Protein AF-A0A9P9E7A2-F1 (afdb_monomer)

Structure (mmCIF, N/CA/C/O backbone):
data_AF-A0A9P9E7A2-F1
#
_entry.id   AF-A0A9P9E7A2-F1
#
loop_
_atom_site.group_PDB
_atom_site.id
_atom_site.type_symbol
_atom_site.label_atom_id
_atom_site.label_alt_id
_atom_site.label_comp_id
_atom_site.label_asym_id
_atom_site.label_entity_id
_atom_site.label_seq_id
_atom_site.pdbx_PDB_ins_code
_atom_site.Cartn_x
_atom_site.Cartn_y
_atom_site.Cartn_z
_atom_site.occupancy
_atom_site.B_iso_or_equiv
_atom_site.auth_seq_id
_atom_site.auth_comp_id
_atom_site.auth_asym_id
_atom_site.auth_atom_id
_atom_site.pdbx_PDB_model_num
ATOM 1 N N . MET A 1 1 ? 43.265 2.121 -55.254 1.00 40.12 1 MET A N 1
ATOM 2 C CA . MET A 1 1 ? 44.593 2.229 -54.615 1.00 40.12 1 MET A CA 1
ATOM 3 C C . MET A 1 1 ? 45.022 3.681 -54.677 1.00 40.12 1 MET A C 1
ATOM 5 O O . MET A 1 1 ? 44.751 4.285 -55.714 1.00 40.12 1 MET A O 1
ATOM 9 N N . PRO A 1 2 ? 45.620 4.244 -53.615 1.00 52.59 2 PRO A N 1
ATOM 10 C CA . PRO A 1 2 ? 46.177 3.583 -52.416 1.00 52.59 2 PRO A CA 1
ATOM 11 C C . PRO A 1 2 ? 45.128 3.470 -51.278 1.00 52.59 2 PRO A C 1
ATOM 13 O O . PRO A 1 2 ? 44.139 4.195 -51.316 1.00 52.59 2 PRO A O 1
ATOM 16 N N . GLU A 1 3 ? 45.083 2.425 -50.433 1.00 36.88 3 GLU A N 1
ATOM 17 C CA . GLU A 1 3 ? 46.043 1.999 -49.372 1.00 36.88 3 GLU A CA 1
ATOM 18 C C . GLU A 1 3 ? 46.227 3.098 -48.301 1.00 36.88 3 GLU A C 1
ATOM 20 O O . GLU A 1 3 ? 46.378 4.258 -48.650 1.00 36.88 3 GLU A O 1
ATOM 25 N N . GLU A 1 4 ? 46.188 2.874 -46.985 1.00 36.91 4 GLU A N 1
ATOM 26 C CA . GLU A 1 4 ? 46.329 1.658 -46.187 1.00 36.91 4 GLU A CA 1
ATOM 27 C C . GLU A 1 4 ? 45.843 1.907 -44.737 1.00 36.91 4 GLU A C 1
ATOM 29 O O . GLU A 1 4 ? 45.573 3.026 -44.305 1.00 36.91 4 GLU A O 1
ATOM 34 N N . THR A 1 5 ? 45.746 0.801 -44.014 1.00 41.38 5 THR A N 1
ATOM 35 C CA . THR A 1 5 ? 45.340 0.507 -42.632 1.00 41.38 5 THR A CA 1
ATOM 36 C C . THR A 1 5 ? 46.157 1.118 -41.481 1.00 41.38 5 THR A C 1
ATOM 38 O O . THR A 1 5 ? 47.338 1.394 -41.636 1.00 41.38 5 THR A O 1
ATOM 41 N N . THR A 1 6 ? 45.565 1.163 -40.271 1.00 42.25 6 THR A N 1
ATOM 42 C CA . THR A 1 6 ? 46.102 0.635 -38.974 1.00 42.25 6 THR A CA 1
ATOM 43 C C . THR A 1 6 ? 45.102 0.964 -37.846 1.00 42.25 6 THR A C 1
ATOM 45 O O . THR A 1 6 ? 44.770 2.116 -37.610 1.00 42.25 6 THR A O 1
ATOM 48 N N . SER A 1 7 ? 44.361 0.011 -37.267 1.00 35.09 7 SER A N 1
ATOM 49 C CA . SER A 1 7 ? 44.746 -0.971 -36.233 1.00 35.09 7 SER A CA 1
ATOM 50 C C . SER A 1 7 ? 45.523 -0.372 -35.057 1.00 35.09 7 SER A C 1
ATOM 52 O O . SER A 1 7 ? 46.682 0.003 -35.192 1.00 35.09 7 SER A O 1
ATOM 54 N N . GLY A 1 8 ? 44.884 -0.338 -33.885 1.00 32.75 8 GLY A N 1
ATOM 55 C CA . GLY A 1 8 ? 45.474 0.134 -32.635 1.00 32.75 8 GLY A CA 1
ATOM 56 C C . GLY A 1 8 ? 44.632 -0.267 -31.428 1.00 32.75 8 GLY A C 1
ATOM 57 O O . GLY A 1 8 ? 44.083 0.578 -30.730 1.00 32.75 8 GLY A O 1
ATOM 58 N N . GLY A 1 9 ? 44.486 -1.573 -31.202 1.00 34.72 9 GLY A N 1
ATOM 59 C CA . GLY A 1 9 ? 43.997 -2.087 -29.928 1.00 34.72 9 GLY A CA 1
ATOM 60 C C . GLY A 1 9 ? 45.050 -1.909 -28.834 1.00 34.72 9 GLY A C 1
ATOM 61 O O . GLY A 1 9 ? 46.228 -2.169 -29.067 1.00 34.72 9 GLY A O 1
ATOM 62 N N . ASN A 1 10 ? 44.639 -1.545 -27.616 1.00 34.31 10 ASN A N 1
ATOM 63 C CA . ASN A 1 10 ? 45.435 -1.898 -26.445 1.00 34.31 10 ASN A CA 1
ATOM 64 C C . ASN A 1 10 ? 44.607 -2.036 -25.158 1.00 34.31 10 ASN A C 1
ATOM 66 O O . ASN A 1 10 ? 44.098 -1.076 -24.593 1.00 34.31 10 ASN A O 1
ATOM 70 N N . ARG A 1 11 ? 44.517 -3.305 -24.744 1.00 36.16 11 ARG A N 1
ATOM 71 C CA . ARG A 1 11 ? 44.682 -3.857 -23.391 1.00 36.16 11 ARG A CA 1
ATOM 72 C C . ARG A 1 11 ? 43.970 -3.169 -22.225 1.00 36.16 11 ARG A C 1
ATOM 74 O O . ARG A 1 11 ? 44.464 -2.234 -21.608 1.00 36.16 11 ARG A O 1
ATOM 81 N N . ARG A 1 12 ? 42.896 -3.843 -21.803 1.00 34.12 12 ARG A N 1
ATOM 82 C CA . ARG A 1 12 ? 42.476 -3.930 -20.401 1.00 34.12 12 ARG A CA 1
ATOM 83 C C . ARG A 1 12 ? 43.609 -4.536 -19.570 1.00 34.12 12 ARG A C 1
ATOM 85 O O . ARG A 1 12 ? 43.986 -5.686 -19.789 1.00 34.12 12 ARG A O 1
ATOM 92 N N . THR A 1 13 ? 44.106 -3.788 -18.599 1.00 36.22 13 THR A N 1
ATOM 93 C CA . THR A 1 13 ? 44.849 -4.319 -17.458 1.00 36.22 13 THR A CA 1
ATOM 94 C C . THR A 1 13 ? 43.846 -4.732 -16.382 1.00 36.22 13 THR A C 1
ATOM 96 O O . THR A 1 13 ? 43.114 -3.915 -15.832 1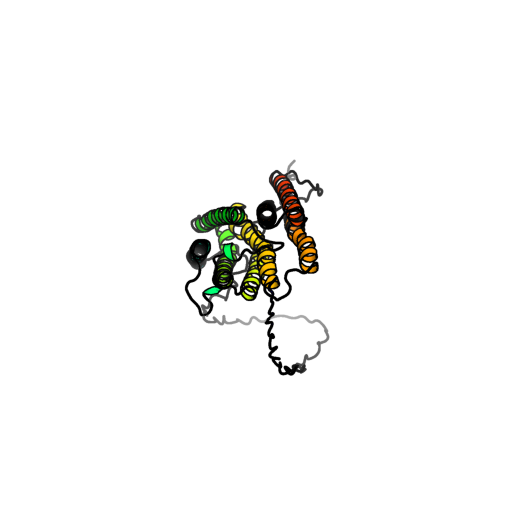.00 36.22 13 THR A O 1
ATOM 99 N N . TYR A 1 14 ? 43.784 -6.036 -16.117 1.00 34.47 14 TYR A N 1
ATOM 100 C CA . TYR A 1 14 ? 43.102 -6.604 -14.959 1.00 34.47 14 TYR A CA 1
ATOM 101 C C . TYR A 1 14 ? 43.972 -6.361 -13.724 1.00 34.47 14 TYR A C 1
ATOM 103 O O . TYR A 1 14 ? 45.025 -6.979 -13.582 1.00 34.47 14 TYR A O 1
ATOM 111 N N . SER A 1 15 ? 43.540 -5.475 -12.826 1.00 33.28 15 SER A N 1
ATOM 112 C CA . SER A 1 15 ? 44.061 -5.435 -11.460 1.00 33.28 15 SER A CA 1
ATOM 113 C C . SER A 1 15 ? 43.288 -6.447 -10.617 1.00 33.28 15 SER A C 1
ATOM 115 O O . SER A 1 15 ? 42.154 -6.213 -10.199 1.00 33.28 15 SER A O 1
ATOM 117 N N . SER A 1 16 ? 43.919 -7.593 -10.404 1.00 34.78 16 SER A N 1
ATOM 118 C CA . SER A 1 16 ? 43.590 -8.590 -9.392 1.00 34.78 16 SER A CA 1
ATOM 119 C C . SER A 1 16 ? 43.571 -7.962 -7.994 1.00 34.78 16 SER A C 1
ATOM 121 O O . SER A 1 16 ? 44.623 -7.612 -7.463 1.00 34.78 16 SER A O 1
ATOM 123 N N . PHE A 1 17 ? 42.387 -7.848 -7.388 1.00 33.59 17 PHE A N 1
ATOM 124 C CA . PHE A 1 17 ? 42.245 -7.533 -5.968 1.00 33.59 17 PHE A CA 1
ATOM 125 C C . PHE A 1 17 ? 42.043 -8.818 -5.162 1.00 33.59 17 PHE A C 1
ATOM 127 O O . PHE A 1 17 ? 41.033 -9.510 -5.276 1.00 33.59 17 PHE A O 1
ATOM 134 N N . HIS A 1 18 ? 43.057 -9.125 -4.355 1.00 32.66 18 HIS A N 1
ATOM 135 C CA . HIS A 1 18 ? 43.056 -10.145 -3.316 1.00 32.66 18 HIS A CA 1
ATOM 136 C C . HIS A 1 18 ? 42.074 -9.772 -2.193 1.00 32.66 18 HIS A C 1
ATOM 138 O O . HIS A 1 18 ? 42.206 -8.717 -1.577 1.00 32.66 18 HIS A O 1
ATOM 144 N N . PHE A 1 19 ? 41.142 -10.672 -1.876 1.00 33.94 19 PHE A N 1
ATOM 145 C CA . PHE A 1 19 ? 40.400 -10.669 -0.612 1.00 33.94 19 PHE A CA 1
ATOM 146 C C . PHE A 1 19 ? 41.179 -11.464 0.450 1.00 33.94 19 PHE A C 1
ATOM 148 O O . PHE A 1 19 ? 41.556 -12.609 0.177 1.00 33.94 19 PHE A O 1
ATOM 155 N N . PRO A 1 20 ? 41.386 -10.939 1.671 1.00 38.62 20 PRO A N 1
ATOM 156 C CA . PRO A 1 20 ? 41.795 -11.758 2.799 1.00 38.62 20 PRO A CA 1
ATOM 157 C C . PRO A 1 20 ? 40.589 -12.465 3.439 1.00 38.62 20 PRO A C 1
ATOM 159 O O . PRO A 1 20 ? 39.517 -11.892 3.631 1.00 38.62 20 PRO A O 1
ATOM 162 N N . ARG A 1 21 ? 40.814 -13.745 3.759 1.00 32.66 21 ARG A N 1
ATOM 163 C CA . ARG A 1 21 ? 39.940 -14.676 4.486 1.00 32.66 21 ARG A CA 1
ATOM 164 C C . ARG A 1 21 ? 39.417 -14.072 5.795 1.00 32.66 21 ARG A C 1
ATOM 166 O O . ARG A 1 21 ? 40.211 -13.696 6.652 1.00 32.66 21 ARG A O 1
ATOM 173 N N . LEU A 1 22 ? 38.097 -14.094 5.985 1.00 27.72 22 LEU A N 1
ATOM 174 C CA . LEU A 1 22 ? 37.468 -13.862 7.285 1.00 27.72 22 LEU A CA 1
ATOM 175 C C . LEU A 1 22 ? 37.413 -15.186 8.064 1.00 27.72 22 LEU A C 1
ATOM 177 O O . LEU A 1 22 ? 36.857 -16.179 7.594 1.00 27.72 22 LEU A O 1
ATOM 181 N N . VAL A 1 23 ? 38.036 -15.183 9.240 1.00 34.09 23 VAL A N 1
ATOM 182 C CA . VAL A 1 23 ? 38.093 -16.287 10.202 1.00 34.09 23 VAL A CA 1
ATOM 183 C C . VAL A 1 23 ? 36.744 -16.421 10.912 1.00 34.09 23 VAL A C 1
ATOM 185 O O . VAL A 1 23 ? 36.197 -15.455 11.438 1.00 34.09 23 VAL A O 1
ATOM 188 N N . LEU A 1 24 ? 36.221 -17.644 10.906 1.00 29.88 24 LEU A N 1
ATOM 189 C CA . LEU A 1 24 ? 34.977 -18.077 11.534 1.00 29.88 24 LEU A CA 1
ATOM 190 C C . LEU A 1 24 ? 35.221 -18.263 13.042 1.00 29.88 24 LEU A C 1
ATOM 192 O O . LEU A 1 24 ? 35.930 -19.185 13.438 1.00 29.88 24 LEU A O 1
ATOM 196 N N . PHE A 1 25 ? 34.644 -17.400 13.881 1.00 31.86 25 PHE A N 1
ATOM 197 C CA . PHE A 1 25 ? 34.572 -17.603 15.332 1.00 31.86 25 PHE A CA 1
ATOM 198 C C . PHE A 1 25 ? 33.149 -18.037 15.706 1.00 31.86 25 PHE A C 1
ATOM 200 O O . PHE A 1 25 ? 32.207 -17.249 15.664 1.00 31.86 25 PHE A O 1
ATOM 207 N N . LEU A 1 26 ? 33.004 -19.320 16.042 1.00 33.50 26 LEU A N 1
ATOM 208 C CA . LEU A 1 26 ? 31.823 -19.893 16.687 1.00 33.50 26 LEU A CA 1
ATOM 209 C C . LEU A 1 26 ? 31.834 -19.539 18.184 1.00 33.50 26 LEU A C 1
ATOM 211 O O . LEU A 1 26 ? 32.859 -19.763 18.830 1.00 33.50 26 LEU A O 1
ATOM 215 N N . PRO A 1 27 ? 30.718 -19.087 18.783 1.00 32.81 27 PRO A N 1
ATOM 216 C CA . PRO A 1 27 ? 30.583 -19.071 20.231 1.00 32.81 27 PRO A CA 1
ATOM 217 C C . PRO A 1 27 ? 30.150 -20.448 20.738 1.00 32.81 27 PRO A C 1
ATOM 219 O O . PRO A 1 27 ? 29.139 -21.010 20.312 1.00 32.81 27 PRO A O 1
ATOM 222 N N . GLN A 1 28 ? 30.943 -20.966 21.671 1.00 31.38 28 GLN A N 1
ATOM 223 C CA . GLN A 1 28 ? 30.667 -22.160 22.449 1.00 31.38 28 GLN A CA 1
ATOM 224 C C . GLN A 1 28 ? 29.417 -22.013 23.322 1.00 31.38 28 GLN A C 1
ATOM 226 O O . GLN A 1 28 ? 29.153 -20.988 23.948 1.00 31.38 28 GLN A O 1
ATOM 231 N N . ARG A 1 29 ? 28.686 -23.123 23.362 1.00 34.47 29 ARG A N 1
ATOM 232 C CA . ARG A 1 29 ? 27.563 -23.453 24.226 1.00 34.47 29 ARG A CA 1
ATOM 233 C C . ARG A 1 29 ? 28.107 -23.770 25.622 1.00 34.47 29 ARG A C 1
ATOM 235 O O . ARG A 1 29 ? 28.759 -24.797 25.764 1.00 34.47 29 ARG A O 1
ATOM 242 N N . ASN A 1 30 ? 27.801 -22.942 26.619 1.00 32.34 30 ASN A N 1
ATOM 243 C CA . ASN A 1 30 ? 28.024 -23.284 28.023 1.00 32.34 30 ASN A CA 1
ATOM 244 C C . ASN A 1 30 ? 26.703 -23.499 28.760 1.00 32.34 30 ASN A C 1
ATOM 246 O O . ASN A 1 30 ? 25.687 -22.850 28.510 1.00 32.34 30 ASN A O 1
ATOM 250 N N . SER A 1 31 ? 26.784 -24.515 29.598 1.00 32.53 31 SER A N 1
ATOM 251 C CA . SER A 1 31 ? 25.783 -25.251 30.338 1.00 32.53 31 SER A CA 1
ATOM 252 C C . SER A 1 31 ? 25.443 -24.614 31.689 1.00 32.53 31 SER A C 1
ATOM 254 O O . SER A 1 31 ? 26.117 -23.698 32.144 1.00 32.53 31 SER A O 1
ATOM 256 N N . GLU A 1 32 ? 24.431 -25.211 32.325 1.00 31.22 32 GLU A N 1
ATOM 257 C CA . GLU A 1 32 ? 24.146 -25.210 33.768 1.00 31.22 32 GLU A CA 1
ATOM 258 C C . GLU A 1 32 ? 23.406 -24.004 34.363 1.00 31.22 32 GLU A C 1
ATOM 260 O O . GLU A 1 32 ? 23.977 -23.000 34.775 1.00 31.22 32 GLU A O 1
ATOM 265 N N . SER A 1 33 ? 22.105 -24.203 34.590 1.00 33.09 33 SER A N 1
ATOM 266 C CA . SER A 1 33 ? 21.521 -23.854 35.883 1.00 33.09 33 SER A CA 1
ATOM 267 C C . SER A 1 33 ? 20.531 -24.935 36.325 1.00 33.09 33 SER A C 1
ATOM 269 O O . SER A 1 33 ? 19.800 -25.543 35.542 1.00 33.09 33 SER A O 1
ATOM 271 N N . SER A 1 34 ? 20.643 -25.241 37.605 1.00 32.78 34 SER A N 1
ATOM 272 C CA . SER A 1 34 ? 20.129 -26.375 38.354 1.00 32.78 34 SER A CA 1
ATOM 273 C C . SER A 1 34 ? 18.644 -26.241 38.700 1.00 32.78 34 SER A C 1
ATOM 275 O O . SER A 1 34 ? 18.196 -25.215 39.204 1.00 32.78 34 SER A O 1
ATOM 277 N N . PHE A 1 35 ? 17.889 -27.325 38.511 1.00 39.62 35 PHE A N 1
ATOM 278 C CA . PHE A 1 35 ? 16.545 -27.505 39.068 1.00 39.62 35 PHE A CA 1
ATOM 279 C C . PHE A 1 35 ? 16.599 -28.513 40.229 1.00 39.62 35 PHE A C 1
ATOM 281 O O . PHE A 1 35 ? 17.116 -29.615 40.029 1.00 39.62 35 PHE A O 1
ATOM 288 N N . PRO A 1 36 ? 16.066 -28.197 41.425 1.00 50.84 36 PRO A N 1
ATOM 289 C CA . PRO A 1 36 ? 15.839 -29.190 42.470 1.00 50.84 36 PRO A CA 1
ATOM 290 C C . PRO A 1 36 ? 14.494 -29.937 42.277 1.00 50.84 36 PRO A C 1
ATOM 292 O O . PRO A 1 36 ? 13.610 -29.447 41.570 1.00 50.84 36 PRO A O 1
ATOM 295 N N . PRO A 1 37 ? 14.341 -31.136 42.879 1.00 50.25 37 PRO A N 1
ATOM 296 C CA . PRO A 1 37 ? 13.385 -32.168 42.457 1.00 50.25 37 PRO A CA 1
ATOM 297 C C . PRO A 1 37 ? 11.950 -31.985 43.002 1.00 50.25 37 PRO A C 1
ATOM 299 O O . PRO A 1 37 ? 11.727 -31.194 43.924 1.00 50.25 37 PRO A O 1
ATOM 302 N N . PRO A 1 38 ? 10.964 -32.739 42.467 1.00 39.84 38 PRO A N 1
ATOM 303 C CA . PRO A 1 38 ? 9.563 -32.635 42.866 1.00 39.84 38 PRO A CA 1
ATOM 304 C C . PRO A 1 38 ? 9.291 -33.315 44.216 1.00 39.84 38 PRO A C 1
ATOM 306 O O . PRO A 1 38 ? 9.786 -34.405 44.499 1.00 39.84 38 PRO A O 1
ATOM 309 N N . LYS A 1 39 ? 8.453 -32.677 45.042 1.00 37.88 39 LYS A N 1
ATOM 310 C CA . LYS A 1 39 ? 7.916 -33.256 46.282 1.00 37.88 39 LYS A CA 1
ATOM 311 C C . L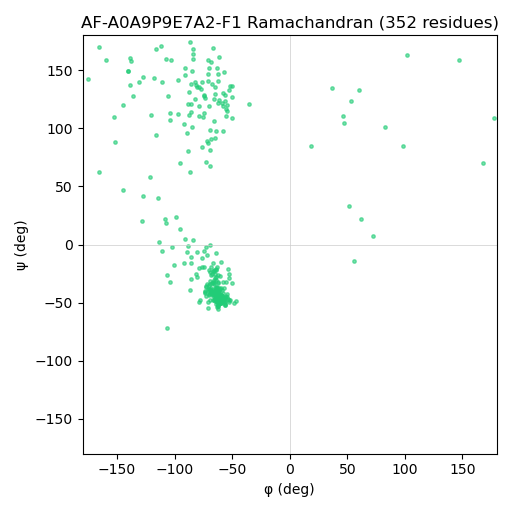YS A 1 39 ? 6.741 -34.187 45.974 1.00 37.88 39 LYS A C 1
ATOM 313 O O . LYS A 1 39 ? 5.862 -33.841 45.189 1.00 37.88 39 LYS A O 1
ATOM 318 N N . SER A 1 40 ? 6.737 -35.347 46.625 1.00 43.72 40 SER A N 1
ATOM 319 C CA . SER A 1 40 ? 5.636 -36.311 46.647 1.00 43.72 40 SER A CA 1
ATOM 320 C C . SER A 1 40 ? 4.413 -35.782 47.423 1.00 43.72 40 SER A C 1
ATOM 322 O O . SER A 1 40 ? 4.563 -34.907 48.281 1.00 43.72 40 SER A O 1
ATOM 324 N N . PRO A 1 41 ? 3.201 -36.304 47.150 1.00 51.38 41 PRO A N 1
ATOM 325 C CA . PRO A 1 41 ? 1.971 -35.901 47.827 1.00 51.38 41 PRO A CA 1
ATOM 326 C C . PRO A 1 41 ? 1.630 -36.865 48.970 1.00 51.38 41 PRO A C 1
ATOM 328 O O . PRO A 1 41 ? 1.770 -38.069 48.780 1.00 51.38 41 PRO A O 1
ATOM 331 N N . GLN A 1 42 ? 1.131 -36.366 50.109 1.00 37.59 42 GLN A N 1
ATOM 332 C CA . GLN A 1 42 ? 0.327 -37.137 51.078 1.00 37.59 42 GLN A CA 1
ATOM 333 C C . GLN A 1 42 ? -0.520 -36.217 51.996 1.00 37.59 42 GLN A C 1
ATOM 335 O O . GLN A 1 42 ? -0.242 -35.018 52.062 1.00 37.59 42 GLN A O 1
ATOM 340 N N . PRO A 1 43 ? -1.604 -36.744 52.614 1.00 41.53 43 PRO A N 1
ATOM 341 C CA . PRO A 1 43 ? -2.880 -36.034 52.757 1.00 41.53 43 PRO A CA 1
ATOM 342 C C .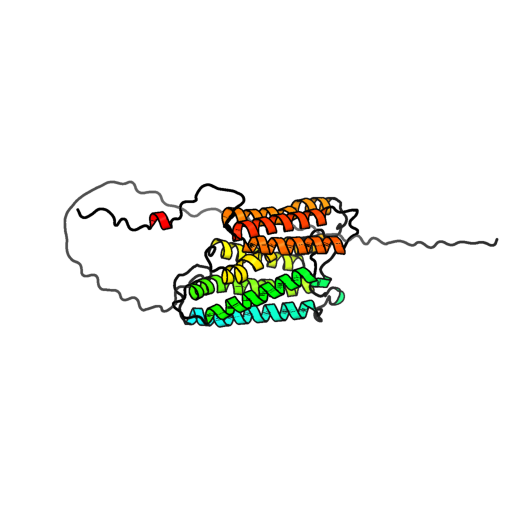 PRO A 1 43 ? -3.322 -35.714 54.204 1.00 41.53 43 PRO A C 1
ATOM 344 O O . PRO A 1 43 ? -2.824 -36.290 55.159 1.00 41.53 43 PRO A O 1
ATOM 347 N N . CYS A 1 44 ? -4.356 -34.859 54.286 1.00 33.12 44 CYS A N 1
ATOM 348 C CA . CYS A 1 44 ? -5.398 -34.707 55.324 1.00 33.12 44 CYS A CA 1
ATOM 349 C C . CYS A 1 44 ? -5.018 -34.519 56.807 1.00 33.12 44 CYS A C 1
ATOM 351 O O . CYS A 1 44 ? -4.540 -35.448 57.438 1.00 33.12 44 CYS A O 1
ATOM 353 N N . SER A 1 45 ? -5.505 -33.422 57.416 1.00 31.59 45 SER A N 1
ATOM 354 C CA . SER A 1 45 ? -6.328 -33.485 58.647 1.00 31.59 45 SER A CA 1
ATOM 355 C C . SER A 1 45 ? -6.863 -32.114 59.101 1.00 31.59 45 SER A C 1
ATOM 357 O O . SER A 1 45 ? -6.185 -31.095 59.009 1.00 31.59 45 SER A O 1
ATOM 359 N N . PHE A 1 46 ? -8.103 -32.151 59.593 1.00 36.72 46 PHE A N 1
ATOM 360 C CA . PHE A 1 46 ? -8.954 -31.104 60.169 1.00 36.72 46 PHE A CA 1
ATOM 361 C C . PHE A 1 46 ? -8.434 -30.462 61.478 1.00 36.72 46 PHE A C 1
ATOM 363 O O . PHE A 1 46 ? -7.852 -31.173 62.290 1.00 36.72 46 PHE A O 1
ATOM 370 N N . LEU A 1 47 ? -8.809 -29.185 61.713 1.00 36.91 47 LEU A N 1
ATOM 371 C CA . LEU A 1 47 ? -9.390 -28.550 62.939 1.00 36.91 47 LEU A CA 1
ATOM 372 C C . LEU A 1 47 ? -8.953 -27.061 63.139 1.00 36.91 47 LEU A C 1
ATOM 374 O O . LEU A 1 47 ? -8.005 -26.621 62.493 1.00 36.91 47 LEU A O 1
ATOM 378 N N . PRO A 1 48 ? -9.702 -26.236 63.918 1.00 45.50 48 PRO A N 1
ATOM 379 C CA . PRO A 1 48 ? -10.061 -24.863 63.540 1.00 45.50 48 PRO A CA 1
ATOM 380 C C . PRO A 1 48 ? -9.339 -23.734 64.309 1.00 45.50 48 PRO A C 1
ATOM 382 O O . PRO A 1 48 ? -8.891 -23.927 65.430 1.00 45.50 48 PRO A O 1
ATOM 385 N N . HIS A 1 49 ? -9.343 -22.547 63.677 1.00 38.25 49 HIS A N 1
ATOM 386 C CA . HIS A 1 49 ? -9.217 -21.151 64.162 1.00 38.25 49 HIS A CA 1
ATOM 387 C C . HIS A 1 49 ? -8.281 -20.800 65.345 1.00 38.25 49 HIS A C 1
ATOM 389 O O . HIS A 1 49 ? -8.388 -21.341 66.439 1.00 38.25 49 HIS A O 1
ATOM 395 N N . PRO A 1 50 ? -7.496 -19.710 65.197 1.00 37.06 50 PRO A N 1
ATOM 396 C CA . PRO A 1 50 ? -8.017 -18.417 65.661 1.00 37.06 50 PRO A CA 1
ATOM 397 C C . PRO A 1 50 ? -7.743 -17.235 64.715 1.00 37.06 50 PRO A C 1
ATOM 399 O O . PRO A 1 50 ? -6.846 -17.243 63.877 1.00 37.06 50 PRO A O 1
ATOM 402 N N . LYS A 1 51 ? -8.574 -16.197 64.865 1.00 45.00 51 LYS A N 1
ATOM 403 C CA . LYS A 1 51 ? -8.480 -14.897 64.192 1.00 45.00 51 LYS A CA 1
ATOM 404 C C . LYS A 1 51 ? -7.112 -14.252 64.453 1.00 45.00 51 LYS A C 1
ATOM 406 O O . LYS A 1 51 ? -6.787 -13.979 65.603 1.00 45.00 51 LYS A O 1
ATOM 411 N N . LEU A 1 52 ? -6.381 -13.921 63.388 1.00 34.97 52 LEU A N 1
ATOM 412 C CA . LEU A 1 52 ? -5.279 -12.963 63.435 1.00 34.97 52 LEU A CA 1
ATOM 413 C C . LEU A 1 52 ? -5.586 -11.814 62.470 1.00 34.97 52 LEU A C 1
ATOM 415 O O . LEU A 1 52 ? -5.628 -11.979 61.253 1.00 34.97 52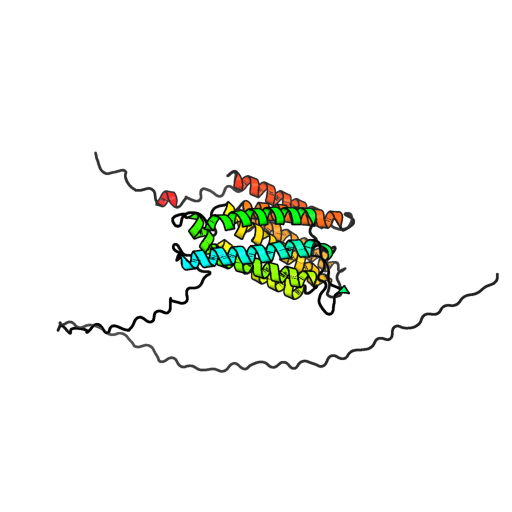 LEU A O 1
ATOM 419 N N . THR A 1 53 ? -5.841 -10.650 63.053 1.00 45.94 53 THR A N 1
ATOM 420 C CA . THR A 1 53 ? -5.874 -9.337 62.409 1.00 45.94 53 THR A CA 1
ATOM 421 C C . THR A 1 53 ? -4.609 -9.123 61.577 1.00 45.94 53 THR A C 1
ATOM 423 O O . THR A 1 53 ? -3.525 -8.945 62.130 1.00 45.94 53 THR A O 1
ATOM 426 N N . SER A 1 54 ? -4.741 -9.139 60.249 1.00 35.81 54 SER A N 1
ATOM 427 C CA . SER A 1 54 ? -3.676 -8.724 59.336 1.00 35.81 54 SER A CA 1
ATOM 428 C C . SER A 1 54 ? -3.779 -7.220 59.121 1.00 35.81 54 SER A C 1
ATOM 430 O O . SER A 1 54 ? -4.745 -6.717 58.549 1.00 35.81 54 SER A O 1
ATOM 432 N N . ALA A 1 55 ? -2.787 -6.507 59.646 1.00 38.06 55 ALA A N 1
ATOM 433 C CA . ALA A 1 55 ? -2.566 -5.100 59.391 1.00 38.06 55 ALA A CA 1
ATOM 434 C C . ALA A 1 55 ? -2.362 -4.870 57.886 1.00 38.06 55 ALA A C 1
ATOM 436 O O . ALA A 1 55 ? -1.446 -5.425 57.275 1.00 38.0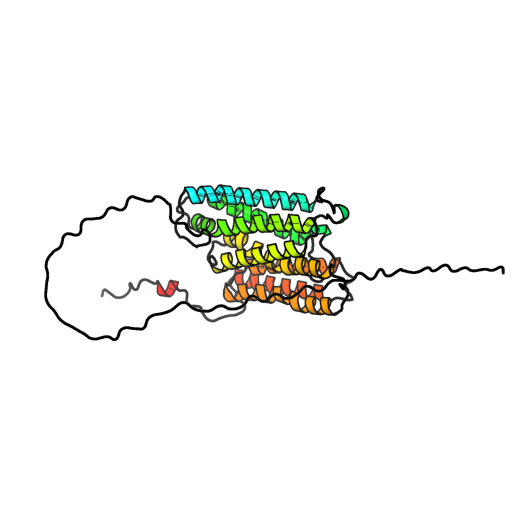6 55 ALA A O 1
ATOM 437 N N . THR A 1 56 ? -3.208 -4.023 57.304 1.00 37.72 56 THR A N 1
ATOM 438 C CA . THR A 1 56 ? -3.054 -3.483 55.954 1.00 37.72 56 THR A CA 1
ATOM 439 C C . THR A 1 56 ? -1.718 -2.752 55.861 1.00 37.72 56 THR A C 1
ATOM 441 O O . THR A 1 56 ? -1.586 -1.600 56.268 1.00 37.72 56 THR A O 1
ATOM 444 N N . LYS A 1 57 ? -0.704 -3.430 55.324 1.00 35.31 57 LYS A N 1
ATOM 445 C CA . LYS A 1 57 ? 0.553 -2.811 54.911 1.00 35.31 57 LYS A CA 1
ATOM 446 C C . LYS A 1 57 ? 0.258 -2.000 53.650 1.00 35.31 57 LYS A C 1
ATOM 448 O O . LYS A 1 57 ? 0.293 -2.521 52.538 1.00 35.31 57 LYS A O 1
ATOM 453 N N . THR A 1 58 ? -0.115 -0.736 53.832 1.00 42.12 58 THR A N 1
ATOM 454 C CA . THR A 1 58 ? -0.248 0.240 52.748 1.00 42.12 58 THR A CA 1
ATOM 455 C C . THR A 1 58 ? 1.128 0.462 52.132 1.00 42.12 58 THR A C 1
ATOM 457 O O . THR A 1 58 ? 1.949 1.206 52.666 1.00 42.12 58 THR A O 1
ATOM 460 N N . ASN A 1 59 ? 1.400 -0.219 51.021 1.00 40.22 59 ASN A N 1
ATOM 461 C CA . ASN A 1 59 ? 2.513 0.148 50.160 1.00 40.22 59 ASN A CA 1
ATOM 462 C C . ASN A 1 59 ? 2.221 1.542 49.570 1.00 40.22 59 ASN A C 1
ATOM 464 O O . ASN A 1 59 ? 1.086 1.790 49.153 1.00 40.22 59 ASN A O 1
ATOM 468 N N . PRO A 1 60 ? 3.203 2.460 49.543 1.00 47.47 60 PRO A N 1
ATOM 469 C CA . PRO A 1 60 ? 3.020 3.782 48.957 1.00 47.47 60 PRO A CA 1
ATOM 470 C C . PRO A 1 60 ? 2.706 3.664 47.456 1.00 47.47 60 PRO A C 1
ATOM 472 O O . PRO A 1 60 ? 3.227 2.757 46.795 1.00 47.47 60 PRO A O 1
ATOM 475 N N . PRO A 1 61 ? 1.879 4.565 46.894 1.00 46.84 61 PRO A N 1
ATOM 476 C CA . PRO A 1 61 ? 1.538 4.541 45.482 1.00 46.84 61 PRO A CA 1
ATOM 477 C C . PRO A 1 61 ? 2.778 4.914 44.671 1.00 46.84 61 PRO A C 1
ATOM 479 O O . PRO A 1 61 ? 3.129 6.081 44.501 1.00 46.84 61 PRO A O 1
ATOM 482 N N . THR A 1 62 ? 3.465 3.903 44.157 1.00 46.41 62 THR A N 1
ATOM 483 C CA . THR A 1 62 ? 4.429 4.084 43.078 1.00 46.41 62 THR A CA 1
ATOM 484 C C . THR A 1 62 ? 3.626 4.387 41.817 1.00 46.41 62 THR A C 1
ATOM 486 O O . THR A 1 62 ? 3.233 3.500 41.067 1.00 46.41 62 THR A O 1
ATOM 489 N N . HIS A 1 63 ? 3.331 5.673 41.606 1.00 52.81 63 HIS A N 1
ATOM 490 C CA . HIS A 1 63 ? 2.766 6.211 40.369 1.00 52.81 63 HIS A CA 1
ATOM 491 C C . HIS A 1 63 ? 3.805 6.139 39.243 1.00 52.81 63 HIS A C 1
ATOM 493 O O . HIS A 1 63 ? 4.314 7.144 38.761 1.00 52.81 63 HIS A O 1
ATOM 499 N N . SER A 1 64 ? 4.144 4.930 38.818 1.00 54.91 64 SER A N 1
ATOM 500 C CA . SER A 1 64 ? 4.586 4.700 37.450 1.00 54.91 64 SER A CA 1
ATOM 501 C C . SER A 1 64 ? 3.396 4.052 36.757 1.00 54.91 64 SER A C 1
ATOM 503 O O . SER A 1 64 ? 3.011 2.955 37.171 1.00 54.91 64 SER A O 1
ATOM 505 N N . PRO A 1 65 ? 2.741 4.708 35.778 1.00 59.06 65 PRO A N 1
ATOM 506 C CA . PRO A 1 65 ? 1.732 4.014 34.993 1.00 59.06 65 PRO A CA 1
ATOM 507 C C . PRO A 1 65 ? 2.386 2.736 34.449 1.00 59.06 65 PRO A C 1
ATOM 509 O O . PRO A 1 65 ? 3.530 2.807 33.985 1.00 59.06 65 PRO A O 1
ATOM 512 N N . PRO A 1 66 ? 1.731 1.565 34.557 1.00 65.19 66 PRO A N 1
ATOM 513 C CA . PRO A 1 66 ? 2.307 0.326 34.056 1.00 65.19 66 PRO A CA 1
ATOM 514 C C . PRO A 1 66 ? 2.733 0.544 32.603 1.00 65.19 66 PRO A C 1
ATOM 516 O O . PRO A 1 66 ? 2.019 1.197 31.844 1.00 65.19 66 PRO A O 1
ATOM 519 N N . LEU A 1 67 ? 3.917 0.062 32.225 1.00 68.44 67 LEU A N 1
ATOM 520 C CA . LEU A 1 67 ? 4.450 0.236 30.876 1.00 68.44 67 LEU A CA 1
ATOM 521 C C . LEU A 1 67 ? 3.545 -0.530 29.892 1.00 68.44 67 LEU A C 1
ATOM 523 O O . LEU A 1 67 ? 3.695 -1.735 29.696 1.00 68.44 67 LEU A O 1
ATOM 527 N N . VAL A 1 68 ? 2.532 0.138 29.332 1.00 77.69 68 VAL A N 1
ATOM 528 C CA . VAL A 1 68 ? 1.508 -0.528 28.515 1.00 77.69 68 VAL A CA 1
ATOM 529 C C . VAL A 1 68 ? 1.959 -0.588 27.058 1.00 77.69 68 VAL A C 1
ATOM 531 O O . VAL A 1 68 ? 2.146 0.446 26.420 1.00 77.69 68 VAL A O 1
ATOM 534 N N . ASN A 1 69 ? 2.063 -1.800 26.502 1.00 82.94 69 ASN A N 1
ATOM 535 C CA . ASN A 1 69 ? 2.403 -2.022 25.093 1.00 82.94 69 ASN A CA 1
ATOM 536 C C . ASN A 1 69 ? 1.427 -1.273 24.154 1.00 82.94 69 ASN A C 1
ATOM 538 O O . ASN A 1 69 ? 0.236 -1.615 24.140 1.00 82.94 69 ASN A O 1
ATOM 542 N N . PRO A 1 70 ? 1.889 -0.290 23.353 1.00 78.69 70 PRO A N 1
ATOM 543 C CA . PRO A 1 70 ? 1.026 0.492 22.468 1.00 78.69 70 PRO A CA 1
ATOM 544 C C . PRO A 1 70 ? 0.386 -0.349 21.355 1.00 78.69 70 PRO A C 1
ATOM 546 O O . PRO A 1 70 ? -0.706 -0.019 20.925 1.00 78.69 70 PRO A O 1
ATOM 549 N N . PHE A 1 71 ? 0.985 -1.468 20.942 1.00 82.56 71 PHE A N 1
ATOM 550 C CA . PHE A 1 71 ? 0.481 -2.322 19.854 1.00 82.56 71 PHE A CA 1
ATOM 551 C C . PHE A 1 71 ? -0.593 -3.335 20.289 1.00 82.56 71 PHE A C 1
ATOM 553 O O . PHE A 1 71 ? -0.996 -4.204 19.509 1.00 82.56 71 PHE A O 1
ATOM 560 N N . ASN A 1 72 ? -1.020 -3.294 21.554 1.00 82.38 72 ASN A N 1
ATOM 561 C CA . ASN A 1 72 ? -2.108 -4.135 22.038 1.00 82.38 72 ASN A CA 1
ATOM 562 C C . ASN A 1 72 ? -3.465 -3.472 21.767 1.00 82.38 72 ASN A C 1
ATOM 564 O O . ASN A 1 72 ? -3.608 -2.278 22.013 1.00 82.38 72 ASN A O 1
ATOM 568 N N . ARG A 1 73 ? -4.453 -4.259 21.319 1.00 81.12 73 ARG A N 1
ATOM 569 C CA . ARG A 1 73 ? -5.842 -3.812 21.151 1.00 81.12 73 ARG A CA 1
ATOM 570 C C . ARG A 1 73 ? -6.459 -3.524 22.520 1.00 81.12 73 ARG A C 1
ATOM 572 O O . ARG A 1 73 ? -6.247 -4.286 23.463 1.00 81.12 73 ARG A O 1
ATOM 579 N N . ARG A 1 74 ? -7.213 -2.430 22.615 1.00 81.75 74 ARG A N 1
ATOM 580 C CA . ARG A 1 74 ? -7.870 -1.956 23.837 1.00 81.75 74 ARG A CA 1
ATOM 581 C C . ARG A 1 74 ? -9.253 -1.411 23.523 1.00 81.75 74 ARG A C 1
ATOM 583 O O . ARG A 1 74 ? -9.475 -0.827 22.460 1.00 81.75 74 ARG A O 1
ATOM 590 N N . ASP A 1 75 ? -10.143 -1.542 24.494 1.00 78.25 75 ASP A N 1
ATOM 591 C CA . ASP A 1 75 ? -11.501 -1.005 24.402 1.00 78.25 75 ASP A CA 1
ATOM 592 C C . ASP A 1 75 ? -11.557 0.460 24.845 1.00 78.25 75 ASP A C 1
ATOM 594 O O . ASP A 1 75 ? -12.342 1.246 24.320 1.00 78.25 75 ASP A O 1
ATOM 598 N N . THR A 1 76 ? -10.672 0.858 25.763 1.00 79.12 76 THR A N 1
ATOM 599 C CA . THR A 1 76 ? -10.604 2.216 26.305 1.00 79.12 76 THR A CA 1
ATOM 600 C C . THR A 1 76 ? -9.197 2.796 26.200 1.00 79.12 76 THR A C 1
ATOM 602 O O . THR A 1 76 ? -8.183 2.106 26.332 1.00 79.12 76 THR A O 1
ATOM 605 N N . HIS A 1 77 ? -9.140 4.098 25.935 1.00 84.19 77 HIS A N 1
ATOM 606 C CA . HIS A 1 77 ? -7.909 4.875 25.837 1.00 84.19 77 HIS A CA 1
ATOM 607 C C . HIS A 1 77 ? -8.060 6.129 26.696 1.00 84.19 77 HIS A C 1
ATOM 609 O O . HIS A 1 77 ? -9.131 6.729 26.717 1.00 84.19 77 HIS A O 1
ATOM 615 N N . SER A 1 78 ? -7.002 6.526 27.407 1.00 86.75 78 SER A N 1
ATOM 616 C CA . SER A 1 78 ? -7.018 7.774 28.175 1.00 86.75 78 SER A CA 1
ATOM 617 C C . SER A 1 78 ? -7.001 8.992 27.249 1.00 86.75 78 SER A C 1
ATOM 619 O O . SER A 1 78 ? -6.411 8.941 26.166 1.00 86.75 78 SER A O 1
ATOM 621 N N . ASP A 1 79 ? -7.562 10.114 27.701 1.00 87.19 79 ASP A N 1
ATOM 622 C CA . ASP A 1 79 ? -7.591 11.366 26.928 1.00 87.19 79 ASP A CA 1
ATOM 623 C C . ASP A 1 79 ? -6.190 11.837 26.523 1.00 87.19 79 ASP A C 1
ATOM 625 O O . ASP A 1 79 ? -5.976 12.289 25.399 1.00 87.19 79 ASP A O 1
ATOM 629 N N . GLN A 1 80 ? -5.203 11.651 27.406 1.00 88.69 80 GLN A N 1
ATOM 630 C CA . GLN A 1 80 ? -3.796 11.935 27.115 1.00 88.69 80 GLN A CA 1
ATOM 631 C C . GLN A 1 80 ? -3.252 11.061 25.977 1.00 88.69 80 GLN A C 1
ATOM 633 O O . GLN A 1 80 ? -2.539 11.557 25.107 1.00 88.69 80 GLN A O 1
ATOM 638 N N . THR A 1 81 ? -3.612 9.773 25.945 1.00 89.81 81 THR A N 1
ATOM 639 C CA . THR A 1 81 ? -3.209 8.857 24.864 1.00 89.81 81 THR A CA 1
ATOM 640 C C . THR A 1 81 ? -3.860 9.259 23.545 1.00 89.81 81 THR A C 1
ATOM 642 O O . THR A 1 81 ? -3.199 9.285 22.510 1.00 89.81 81 THR A O 1
ATOM 645 N N . ILE A 1 82 ? -5.144 9.625 23.577 1.00 91.69 82 ILE A N 1
ATOM 646 C CA . ILE A 1 82 ? -5.875 10.087 22.393 1.00 91.69 82 ILE A CA 1
ATOM 647 C C . ILE A 1 82 ? -5.262 11.386 21.860 1.00 91.69 82 ILE A C 1
ATOM 649 O O . ILE A 1 82 ? -5.084 11.522 20.649 1.00 91.69 82 ILE A O 1
ATOM 653 N N . LEU A 1 83 ? -4.905 12.326 22.739 1.00 93.00 83 LEU A N 1
ATOM 654 C CA . LEU A 1 83 ? -4.216 13.558 22.357 1.00 93.00 83 LEU A CA 1
ATOM 655 C C . LEU A 1 83 ? -2.844 13.267 21.735 1.00 93.00 83 LEU A C 1
ATOM 657 O O . LEU A 1 83 ? -2.514 13.826 20.689 1.00 93.00 83 LEU A O 1
ATOM 661 N N . LEU A 1 84 ? -2.069 12.361 22.334 1.00 94.12 84 LEU A N 1
ATOM 662 C CA . LEU A 1 84 ? -0.785 11.938 21.783 1.00 94.12 84 LEU A CA 1
ATOM 663 C C . LEU A 1 84 ? -0.956 11.333 20.386 1.00 94.12 84 LEU A C 1
ATOM 665 O O . LEU A 1 84 ? -0.225 11.711 19.471 1.00 94.12 84 LEU A O 1
ATOM 669 N N . TYR A 1 85 ? -1.927 10.435 20.199 1.00 95.00 85 TYR A N 1
ATOM 670 C CA . TYR A 1 85 ? -2.213 9.845 18.893 1.00 95.00 85 TYR A CA 1
ATOM 671 C C . TYR A 1 85 ? -2.651 10.892 17.879 1.00 95.00 85 TYR A C 1
ATOM 673 O O . TYR A 1 85 ? -2.043 10.938 16.820 1.00 95.00 85 TYR A O 1
ATOM 681 N N . LYS A 1 86 ? -3.562 11.811 18.220 1.00 94.38 86 LYS A N 1
ATOM 682 C CA . LYS A 1 86 ? -3.939 12.943 17.350 1.00 94.38 86 LYS A CA 1
ATOM 683 C C . LYS A 1 86 ? -2.725 13.682 16.789 1.00 94.38 86 LYS A C 1
ATOM 685 O O . LYS A 1 86 ? -2.639 13.907 15.584 1.00 94.38 86 LYS A O 1
ATOM 690 N N . ILE A 1 87 ? -1.788 14.047 17.662 1.00 96.44 87 ILE A N 1
ATOM 691 C CA . ILE A 1 87 ? -0.600 14.820 17.283 1.00 96.44 87 ILE A CA 1
ATOM 692 C C . ILE A 1 87 ? 0.361 13.955 16.461 1.00 96.44 87 ILE A C 1
ATOM 694 O O . ILE A 1 87 ? 0.806 14.358 15.389 1.00 96.44 87 ILE A O 1
ATOM 698 N N . THR A 1 88 ? 0.678 12.752 16.940 1.00 96.81 88 THR A N 1
ATOM 699 C CA . THR A 1 88 ? 1.702 11.890 16.328 1.00 96.81 88 THR A CA 1
ATOM 700 C C . THR A 1 88 ? 1.251 11.261 15.009 1.00 96.81 88 THR A C 1
ATOM 702 O O . THR A 1 88 ? 2.056 11.168 14.076 1.00 96.81 88 THR A O 1
ATOM 705 N N . THR A 1 89 ? -0.025 10.890 14.860 1.00 96.81 89 THR A N 1
ATOM 706 C CA . THR A 1 89 ? -0.569 10.425 13.574 1.00 96.81 89 THR A CA 1
ATOM 707 C C . THR A 1 89 ? -0.584 11.558 12.555 1.00 96.81 89 THR A C 1
ATOM 709 O O . THR A 1 89 ? -0.172 11.340 11.419 1.00 96.81 89 THR A O 1
ATOM 712 N N . ALA A 1 90 ? -0.988 12.772 12.948 1.00 97.31 90 ALA A N 1
ATOM 713 C CA . ALA A 1 90 ? -0.985 13.927 12.052 1.00 97.31 90 ALA A CA 1
ATOM 714 C C . ALA A 1 90 ? 0.439 14.304 11.619 1.00 97.31 90 ALA A C 1
ATOM 716 O O . ALA A 1 90 ? 0.700 14.467 10.429 1.00 97.31 90 ALA A O 1
ATOM 717 N N . LEU A 1 91 ? 1.378 14.374 12.566 1.00 98.00 91 LEU A N 1
ATOM 718 C CA . LEU A 1 91 ? 2.767 14.724 12.280 1.00 98.00 91 LEU A CA 1
ATOM 719 C C . LEU A 1 91 ? 3.437 13.691 11.364 1.00 98.00 91 LEU A C 1
ATOM 721 O O . LEU A 1 91 ? 4.037 14.064 10.358 1.00 98.00 91 LEU A O 1
ATOM 725 N N . SER A 1 92 ? 3.303 12.396 11.672 1.00 98.19 92 SER A N 1
ATOM 726 C CA . SER A 1 92 ? 3.875 11.330 10.834 1.00 98.19 92 SER A CA 1
ATOM 727 C C . SER A 1 92 ? 3.265 11.304 9.429 1.00 98.19 92 SER A C 1
ATOM 729 O O . SER A 1 92 ? 4.000 11.120 8.459 1.00 98.19 92 SER A O 1
ATOM 731 N N . TYR A 1 93 ? 1.957 11.553 9.302 1.00 98.06 93 TYR A N 1
ATOM 732 C CA . TYR A 1 93 ? 1.281 11.679 8.010 1.00 98.06 93 TYR A CA 1
ATOM 733 C C . TYR A 1 93 ? 1.820 12.860 7.195 1.00 98.06 93 TYR A C 1
ATOM 735 O O . TYR A 1 93 ? 2.210 12.676 6.045 1.00 98.06 93 TYR A O 1
ATOM 743 N N . VAL A 1 94 ? 1.912 14.055 7.787 1.00 98.25 94 VAL A N 1
ATOM 744 C CA . VAL A 1 94 ? 2.417 15.255 7.096 1.00 98.25 94 VAL A CA 1
ATOM 745 C C . VAL A 1 94 ? 3.865 15.064 6.644 1.00 98.25 94 VAL A C 1
ATOM 747 O O . VAL A 1 94 ? 4.186 15.358 5.493 1.00 98.25 94 VAL A O 1
ATOM 750 N N . ILE A 1 95 ? 4.726 14.517 7.509 1.00 98.12 95 ILE A N 1
ATOM 751 C CA . ILE A 1 95 ? 6.125 14.215 7.167 1.00 98.12 95 ILE A CA 1
ATOM 752 C C . ILE A 1 95 ? 6.194 13.269 5.964 1.00 98.12 95 ILE A C 1
ATOM 754 O O . ILE A 1 95 ? 6.943 13.527 5.017 1.00 98.12 95 ILE A O 1
ATOM 758 N N . PHE A 1 96 ? 5.406 12.192 5.979 1.00 98.12 96 PHE A N 1
ATOM 759 C CA . PHE A 1 96 ? 5.365 11.234 4.879 1.00 98.12 96 PHE A CA 1
ATOM 760 C C . PHE A 1 96 ? 4.851 11.872 3.581 1.00 98.12 96 PHE A C 1
ATOM 762 O O . PHE A 1 96 ? 5.524 11.767 2.555 1.00 98.12 96 PHE A O 1
ATOM 769 N N . VAL A 1 97 ? 3.722 12.587 3.622 1.00 97.88 97 VAL A N 1
ATOM 770 C CA . VAL A 1 97 ? 3.102 13.225 2.447 1.00 97.88 97 VAL A CA 1
ATOM 771 C C . VAL A 1 97 ? 4.032 14.243 1.801 1.00 97.88 97 VAL A C 1
ATOM 773 O O . VAL A 1 97 ? 4.264 14.173 0.593 1.00 97.88 97 VAL A O 1
ATOM 776 N N . ILE A 1 98 ? 4.605 15.159 2.588 1.00 97.94 98 ILE A N 1
ATOM 777 C CA . ILE A 1 98 ? 5.532 16.175 2.071 1.00 97.94 98 ILE A CA 1
ATOM 778 C C . ILE A 1 98 ? 6.732 15.496 1.410 1.00 97.94 98 ILE A C 1
ATOM 780 O O . ILE A 1 98 ? 7.121 15.866 0.305 1.00 97.94 98 ILE A O 1
ATOM 784 N N . THR A 1 99 ? 7.282 14.465 2.051 1.00 97.25 99 THR A N 1
ATOM 785 C CA . THR A 1 99 ? 8.433 13.717 1.529 1.00 97.25 99 THR A CA 1
ATOM 786 C C . THR A 1 99 ? 8.096 12.985 0.231 1.00 97.25 99 THR A C 1
ATOM 788 O O . THR A 1 99 ? 8.876 13.038 -0.721 1.00 97.25 99 THR A O 1
ATOM 791 N N . ALA A 1 100 ? 6.932 12.334 0.163 1.00 96.88 100 ALA A N 1
ATOM 792 C CA . ALA A 1 100 ? 6.469 11.630 -1.028 1.00 96.88 100 ALA A CA 1
ATOM 793 C C . ALA A 1 100 ? 6.251 12.587 -2.206 1.00 96.88 100 ALA A C 1
ATOM 795 O O . ALA A 1 100 ? 6.724 12.310 -3.309 1.00 96.88 100 ALA A O 1
ATOM 796 N N . ILE A 1 101 ? 5.614 13.739 -1.973 1.00 97.00 101 ILE A N 1
ATOM 797 C CA . ILE A 1 101 ? 5.417 14.769 -3.001 1.00 97.00 101 ILE A CA 1
ATOM 798 C C . ILE A 1 101 ? 6.768 15.335 -3.445 1.00 97.00 101 ILE A C 1
ATOM 800 O O . ILE A 1 101 ? 7.066 15.343 -4.639 1.00 97.00 101 ILE A O 1
ATOM 804 N N . TYR A 1 102 ? 7.616 15.755 -2.502 1.00 97.06 102 TYR A N 1
ATOM 805 C CA . TYR A 1 102 ? 8.906 16.369 -2.813 1.00 97.06 102 TYR A CA 1
ATOM 806 C C . TYR A 1 102 ? 9.766 15.458 -3.692 1.00 97.06 102 TYR A C 1
ATOM 808 O O . TYR A 1 102 ? 10.199 15.886 -4.760 1.00 97.06 102 TYR A O 1
ATOM 816 N N . TYR A 1 103 ? 9.948 14.194 -3.299 1.00 96.69 103 TYR A N 1
ATOM 817 C CA . TYR A 1 103 ? 10.800 13.240 -4.015 1.00 96.69 103 TYR A CA 1
ATOM 818 C C . TYR A 1 103 ? 10.150 12.585 -5.243 1.00 96.69 103 TYR A C 1
ATOM 820 O O . TYR A 1 103 ? 10.828 11.883 -6.002 1.00 96.69 103 TYR A O 1
ATOM 828 N N . THR A 1 104 ? 8.857 12.822 -5.475 1.00 96.25 104 THR A N 1
ATOM 829 C CA . THR A 1 104 ? 8.220 12.504 -6.761 1.00 96.25 104 THR A CA 1
ATOM 830 C C . THR A 1 104 ? 8.752 13.420 -7.864 1.00 96.25 104 THR A C 1
ATOM 832 O O . THR A 1 104 ? 9.010 12.948 -8.970 1.00 96.25 104 THR A O 1
ATOM 835 N N . PHE A 1 105 ? 8.975 14.703 -7.553 1.00 96.00 105 PHE A N 1
ATOM 836 C CA . PHE A 1 105 ? 9.363 15.722 -8.536 1.00 96.00 105 PHE A CA 1
ATOM 837 C C . PHE A 1 105 ? 10.827 16.163 -8.439 1.00 96.00 105 PHE A C 1
ATOM 839 O O . PHE A 1 105 ? 11.402 16.588 -9.436 1.00 96.00 105 PHE A O 1
ATOM 846 N N . ASN A 1 106 ? 11.445 16.049 -7.263 1.00 94.62 106 ASN A N 1
ATOM 847 C CA . ASN A 1 106 ? 12.790 16.549 -6.998 1.00 94.62 106 ASN A CA 1
ATOM 848 C C . ASN A 1 106 ? 13.744 15.411 -6.640 1.00 94.62 106 ASN A C 1
ATOM 850 O O . ASN A 1 106 ? 13.388 14.456 -5.947 1.00 94.62 106 ASN A O 1
ATOM 854 N N . ARG A 1 107 ? 14.992 15.530 -7.091 1.00 92.00 107 ARG A N 1
ATOM 855 C CA . ARG A 1 107 ? 16.078 14.634 -6.682 1.00 92.00 107 ARG A CA 1
ATOM 856 C C . ARG A 1 107 ? 16.695 15.141 -5.372 1.00 92.00 107 ARG A C 1
ATOM 858 O O . ARG A 1 107 ? 16.716 16.351 -5.151 1.00 92.00 107 ARG A O 1
ATOM 865 N N . PRO A 1 108 ? 17.224 14.263 -4.504 1.00 91.12 108 PRO A N 1
ATOM 866 C CA . PRO A 1 108 ? 18.007 14.719 -3.362 1.00 91.12 108 PRO A CA 1
ATOM 867 C C . PRO A 1 108 ? 19.294 15.404 -3.834 1.00 91.12 108 PRO A C 1
ATOM 869 O O . PRO A 1 108 ? 20.046 14.836 -4.629 1.00 91.12 108 PRO A O 1
ATOM 872 N N . HIS A 1 109 ? 19.553 16.601 -3.309 1.00 84.31 109 HIS A N 1
ATOM 873 C CA . HIS A 1 109 ? 20.733 17.408 -3.643 1.00 84.31 109 HIS A CA 1
ATOM 874 C C . HIS A 1 109 ? 21.937 17.110 -2.736 1.00 84.31 109 HIS A C 1
ATOM 876 O O . HIS A 1 109 ? 23.042 17.565 -3.005 1.00 84.31 109 HIS A O 1
ATOM 882 N N . ASP A 1 110 ? 21.750 16.295 -1.699 1.00 80.25 110 ASP A N 1
ATOM 883 C CA . ASP A 1 110 ? 22.765 16.049 -0.675 1.00 80.25 110 ASP A CA 1
ATOM 884 C C . ASP A 1 110 ? 23.470 14.692 -0.846 1.00 80.25 110 ASP A C 1
ATOM 886 O O . ASP A 1 110 ? 22.928 13.743 -1.429 1.00 80.25 110 ASP A O 1
ATOM 890 N N . GLY A 1 111 ? 24.665 14.578 -0.255 1.00 66.62 111 GLY A N 1
ATOM 891 C CA . GLY A 1 111 ? 25.435 13.335 -0.123 1.00 66.62 111 GLY A CA 1
ATOM 892 C C . GLY A 1 111 ? 26.590 13.184 -1.117 1.00 66.62 111 GLY A C 1
ATOM 893 O O . GLY A 1 111 ? 26.648 13.848 -2.141 1.00 66.62 111 GLY A O 1
ATOM 894 N N . HIS A 1 112 ? 27.521 12.272 -0.825 1.00 64.94 112 HIS A N 1
ATOM 895 C CA . HIS A 1 112 ? 28.733 12.041 -1.630 1.00 64.94 112 HIS A CA 1
ATOM 896 C C . HIS A 1 112 ? 28.439 11.491 -3.044 1.00 64.94 112 HIS A C 1
ATOM 898 O O . HIS A 1 112 ? 29.230 11.635 -3.971 1.00 64.94 112 HIS A O 1
ATOM 904 N N . ASN A 1 113 ? 27.265 10.882 -3.232 1.00 68.62 113 ASN A N 1
ATOM 905 C CA . ASN A 1 113 ? 26.900 10.122 -4.426 1.00 68.62 113 ASN A CA 1
ATOM 906 C C . ASN A 1 113 ? 25.759 10.781 -5.223 1.00 68.62 113 ASN A C 1
ATOM 908 O O . ASN A 1 113 ? 24.897 10.082 -5.754 1.00 68.62 113 ASN A O 1
ATOM 912 N N . GLN A 1 114 ? 25.760 12.117 -5.352 1.00 71.50 114 GLN A N 1
ATOM 913 C CA . GLN A 1 114 ? 24.691 12.877 -6.033 1.00 71.50 114 GLN A CA 1
ATOM 914 C C . GLN A 1 114 ? 24.374 12.375 -7.451 1.00 71.50 114 GLN A C 1
ATOM 916 O O . GLN A 1 114 ? 23.235 12.451 -7.899 1.00 71.50 114 GLN A O 1
ATOM 921 N N . ARG A 1 115 ? 25.352 11.794 -8.160 1.00 71.44 115 ARG A N 1
ATOM 922 C CA . ARG A 1 115 ? 25.156 11.225 -9.508 1.00 71.44 115 ARG A CA 1
ATOM 923 C C . ARG A 1 115 ? 24.189 10.033 -9.543 1.00 71.44 115 ARG A C 1
ATOM 925 O O . ARG A 1 115 ? 23.640 9.729 -10.598 1.00 71.44 115 ARG A O 1
ATOM 932 N N . PHE A 1 116 ? 23.995 9.356 -8.413 1.00 79.38 116 PHE A N 1
ATOM 933 C CA . PHE A 1 116 ? 23.099 8.204 -8.273 1.00 79.38 116 PHE A CA 1
ATOM 934 C C . PHE A 1 116 ? 21.768 8.564 -7.605 1.00 79.38 116 PHE A C 1
ATOM 936 O O . PHE A 1 116 ? 20.903 7.696 -7.467 1.00 79.38 116 PHE A O 1
ATOM 943 N N . ASN A 1 117 ? 21.598 9.824 -7.203 1.00 86.62 117 ASN A N 1
ATOM 944 C CA . ASN A 1 117 ? 20.356 10.331 -6.650 1.00 86.62 117 ASN A CA 1
ATOM 945 C C . ASN A 1 117 ? 19.332 10.505 -7.775 1.00 86.62 117 ASN A C 1
ATOM 947 O O . ASN A 1 117 ? 19.608 11.145 -8.792 1.00 86.62 117 ASN A O 1
ATOM 951 N N . ARG A 1 118 ? 18.144 9.934 -7.599 1.00 91.19 118 ARG A N 1
ATOM 952 C CA . ARG A 1 118 ? 17.056 9.981 -8.584 1.00 91.19 118 ARG A CA 1
ATOM 953 C C . ARG A 1 118 ? 15.722 10.211 -7.889 1.00 91.19 118 ARG A C 1
ATOM 955 O O . ARG A 1 118 ? 15.613 9.972 -6.688 1.00 91.19 118 ARG A O 1
ATOM 962 N N . THR A 1 119 ? 14.716 10.674 -8.623 1.00 94.44 119 THR A N 1
ATOM 963 C CA . THR A 1 119 ? 13.346 10.750 -8.087 1.00 94.44 119 THR A CA 1
ATOM 964 C C . THR A 1 119 ? 12.793 9.344 -7.828 1.00 94.44 119 THR A C 1
ATOM 966 O O . THR A 1 119 ? 13.365 8.343 -8.274 1.00 94.44 119 THR A O 1
ATOM 969 N N . ILE A 1 120 ? 11.656 9.250 -7.130 1.00 94.19 120 ILE A N 1
ATOM 970 C CA . ILE A 1 120 ? 10.989 7.964 -6.859 1.00 94.19 120 ILE A CA 1
ATOM 971 C C . ILE A 1 120 ? 10.781 7.165 -8.154 1.00 94.19 120 ILE A C 1
ATOM 973 O O . ILE A 1 120 ? 11.122 5.980 -8.214 1.00 94.19 120 ILE A O 1
ATOM 977 N N . TRP A 1 121 ? 10.266 7.825 -9.195 1.00 93.94 121 TRP A N 1
ATOM 978 C CA . TRP A 1 121 ? 9.916 7.185 -10.463 1.00 93.94 121 TRP A CA 1
ATOM 979 C C . TRP A 1 121 ? 11.100 6.985 -11.398 1.00 93.94 121 TRP A C 1
ATOM 981 O O . TRP A 1 121 ? 11.096 6.047 -12.184 1.00 93.94 121 TRP A O 1
ATOM 991 N N . GLU A 1 122 ? 12.154 7.783 -11.292 1.00 91.19 122 GLU A N 1
ATOM 992 C CA . GLU A 1 122 ? 13.375 7.556 -12.070 1.00 91.19 122 GLU A CA 1
ATOM 993 C C . GLU A 1 122 ? 14.157 6.313 -11.621 1.00 91.19 122 GLU A C 1
ATOM 995 O O . GLU A 1 122 ? 14.946 5.762 -12.389 1.00 91.19 122 GLU A O 1
ATOM 1000 N N . GLN A 1 123 ? 13.945 5.851 -10.386 1.00 90.00 123 GLN A N 1
ATOM 1001 C CA . GLN A 1 123 ? 14.477 4.570 -9.910 1.00 90.00 123 GLN A CA 1
ATOM 1002 C C . GLN A 1 123 ? 13.695 3.360 -10.443 1.00 90.00 123 GLN A C 1
ATOM 1004 O O . GLN A 1 123 ? 14.155 2.222 -10.312 1.00 90.00 123 GLN A O 1
ATOM 1009 N N . ASN A 1 124 ? 12.524 3.582 -11.045 1.00 89.06 124 ASN A N 1
ATOM 1010 C CA . ASN A 1 124 ? 11.688 2.535 -11.614 1.00 89.06 124 ASN A CA 1
ATOM 1011 C C . ASN A 1 124 ? 12.269 2.050 -12.950 1.00 89.06 124 ASN A C 1
ATOM 1013 O O . ASN A 1 124 ? 11.897 2.505 -14.028 1.00 89.06 124 ASN A O 1
ATOM 1017 N N . THR A 1 125 ? 13.223 1.129 -12.868 1.00 83.81 125 THR A N 1
ATOM 1018 C CA . THR A 1 125 ? 13.856 0.523 -14.044 1.00 83.81 125 THR A CA 1
ATOM 1019 C C . THR A 1 125 ? 13.052 -0.648 -14.607 1.00 83.81 125 THR A C 1
ATOM 1021 O O . THR A 1 125 ? 12.227 -1.238 -13.910 1.00 83.81 125 THR A O 1
ATOM 1024 N N . ASN A 1 126 ? 13.369 -1.046 -15.841 1.00 80.94 126 ASN A N 1
ATOM 1025 C CA . ASN A 1 126 ? 12.674 -2.099 -16.585 1.00 80.94 126 ASN A CA 1
ATOM 1026 C C . ASN A 1 126 ? 12.914 -3.499 -15.984 1.00 80.94 126 ASN A C 1
ATOM 1028 O O . ASN A 1 126 ? 13.745 -4.278 -16.467 1.00 80.94 126 ASN A O 1
ATOM 1032 N N . THR A 1 127 ? 12.166 -3.823 -14.934 1.00 84.06 127 THR A N 1
ATOM 1033 C CA . THR A 1 127 ? 12.171 -5.115 -14.238 1.00 84.06 127 THR A CA 1
ATOM 1034 C C . THR A 1 127 ? 10.853 -5.859 -14.445 1.00 84.06 127 THR A C 1
ATOM 1036 O O . THR A 1 127 ? 9.874 -5.295 -14.929 1.00 84.06 127 THR A O 1
ATOM 1039 N N . ALA A 1 128 ? 10.809 -7.126 -14.026 1.00 83.44 128 ALA A N 1
ATOM 1040 C CA . ALA A 1 128 ? 9.581 -7.919 -14.031 1.00 83.44 128 ALA A CA 1
ATOM 1041 C C . ALA A 1 128 ? 8.488 -7.379 -13.091 1.00 83.44 128 ALA A C 1
ATOM 1043 O O . ALA A 1 128 ? 7.379 -7.882 -13.129 1.00 83.44 128 ALA A O 1
ATOM 1044 N N . PHE A 1 129 ? 8.767 -6.370 -12.264 1.00 89.06 129 PHE A N 1
ATOM 1045 C CA . PHE A 1 129 ? 7.799 -5.775 -11.336 1.00 89.06 129 PHE A CA 1
ATOM 1046 C C . PHE A 1 129 ? 7.733 -4.249 -11.477 1.00 89.06 129 PHE A C 1
ATOM 1048 O O . PHE A 1 129 ? 7.310 -3.552 -10.553 1.00 89.06 129 PHE A O 1
ATOM 1055 N N . ALA A 1 130 ? 8.179 -3.721 -12.624 1.00 89.31 130 ALA A N 1
ATOM 1056 C CA . ALA A 1 130 ? 8.124 -2.296 -12.920 1.00 89.31 130 ALA A CA 1
ATOM 1057 C C . ALA A 1 130 ? 6.679 -1.786 -12.837 1.00 89.31 130 ALA A C 1
ATOM 1059 O O . ALA A 1 130 ? 5.770 -2.367 -13.427 1.00 89.31 130 ALA A O 1
ATOM 1060 N N . GLN A 1 131 ? 6.480 -0.696 -12.102 1.00 93.81 131 GLN A N 1
ATOM 1061 C CA . GLN A 1 131 ? 5.163 -0.092 -11.907 1.00 93.81 131 GLN A CA 1
ATOM 1062 C C . GLN A 1 131 ? 4.878 0.959 -12.978 1.00 93.81 131 GLN A C 1
ATOM 1064 O O . GLN A 1 131 ? 5.795 1.614 -13.475 1.00 93.81 131 GLN A O 1
ATOM 1069 N N . ASN A 1 132 ? 3.612 1.187 -13.308 1.00 94.88 132 ASN A N 1
ATOM 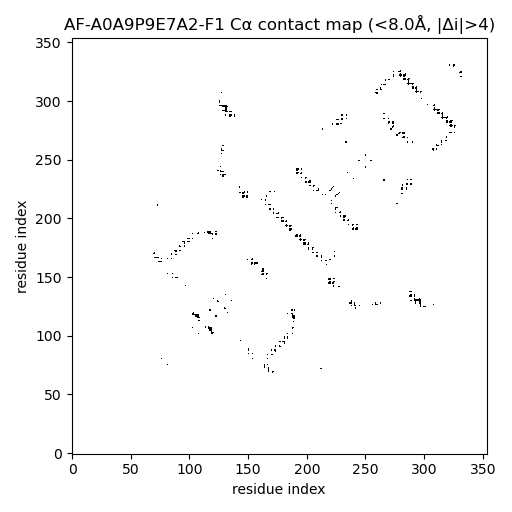1070 C CA . ASN A 1 132 ? 3.230 2.386 -14.035 1.00 94.88 132 ASN A CA 1
ATOM 1071 C C . ASN A 1 132 ? 3.167 3.570 -13.058 1.00 94.88 132 ASN A C 1
ATOM 1073 O O . ASN A 1 132 ? 2.377 3.579 -12.116 1.00 94.88 132 ASN A O 1
ATOM 1077 N N . HIS A 1 133 ? 3.991 4.589 -13.295 1.00 93.88 133 HIS A N 1
ATOM 1078 C CA . HIS A 1 133 ? 4.087 5.738 -12.396 1.00 93.88 133 HIS A CA 1
ATOM 1079 C C . HIS A 1 133 ? 2.770 6.520 -12.275 1.00 93.88 133 HIS A C 1
ATOM 1081 O O . HIS A 1 133 ? 2.475 7.020 -11.195 1.00 93.88 133 HIS A O 1
ATOM 1087 N N . ILE A 1 134 ? 1.953 6.596 -13.334 1.00 95.62 134 ILE A N 1
ATOM 1088 C CA . ILE A 1 134 ? 0.664 7.306 -13.314 1.00 95.62 134 ILE A CA 1
ATOM 1089 C C . ILE A 1 134 ? -0.338 6.533 -12.456 1.00 95.62 134 ILE A C 1
ATOM 1091 O O . ILE A 1 134 ? -0.868 7.080 -11.491 1.00 95.62 134 ILE A O 1
ATOM 1095 N N . VAL A 1 135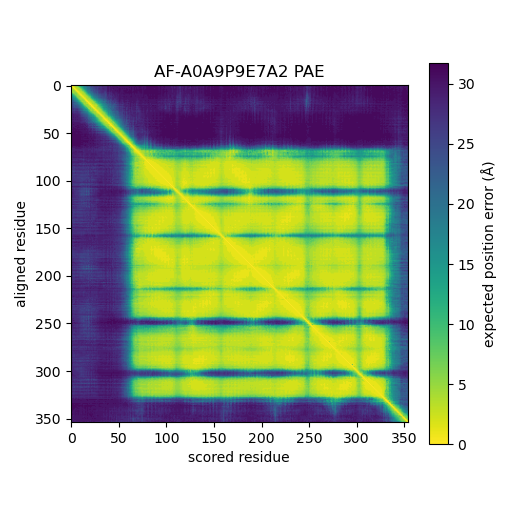 ? -0.556 5.248 -12.758 1.00 96.56 135 VAL A N 1
ATOM 1096 C CA . VAL A 1 135 ? -1.536 4.411 -12.042 1.00 96.56 135 VAL A CA 1
ATOM 1097 C C . VAL A 1 135 ? -1.166 4.294 -10.563 1.00 96.56 135 VAL A C 1
ATOM 1099 O O . VAL A 1 135 ? -2.019 4.490 -9.696 1.00 96.56 135 VAL A O 1
ATOM 1102 N N . THR A 1 136 ? 0.109 4.050 -10.248 1.00 97.00 136 THR A N 1
ATOM 1103 C CA . THR A 1 136 ? 0.556 3.963 -8.852 1.00 97.00 136 THR A CA 1
ATOM 1104 C C . THR A 1 136 ? 0.509 5.319 -8.137 1.00 97.00 136 THR A C 1
ATOM 1106 O O . THR A 1 136 ? 0.229 5.359 -6.941 1.00 97.00 136 THR A O 1
ATOM 1109 N N . SER A 1 137 ? 0.712 6.443 -8.833 1.00 96.69 137 SER A N 1
ATOM 1110 C CA . SER A 1 137 ? 0.516 7.769 -8.223 1.00 96.69 137 SER A CA 1
ATOM 1111 C C . SER A 1 137 ? -0.954 8.030 -7.893 1.00 96.69 137 SER A C 1
ATOM 1113 O O . SER A 1 137 ? -1.249 8.490 -6.794 1.00 96.69 137 SER A O 1
ATOM 1115 N N . VAL A 1 138 ? -1.887 7.681 -8.789 1.00 97.50 138 VAL A N 1
ATOM 1116 C CA . VAL A 1 138 ? -3.336 7.789 -8.523 1.00 97.50 138 VAL A CA 1
ATOM 1117 C C . VAL A 1 138 ? -3.734 6.923 -7.327 1.00 97.50 138 VAL A C 1
ATOM 1119 O O . VAL A 1 138 ? -4.430 7.399 -6.431 1.00 97.50 138 VAL A O 1
ATOM 1122 N N . TYR A 1 139 ? -3.235 5.686 -7.270 1.00 97.75 139 TYR A N 1
ATOM 1123 C CA . TYR A 1 139 ? -3.424 4.792 -6.127 1.00 97.75 139 TYR A CA 1
ATOM 1124 C C . TYR A 1 139 ? -3.008 5.447 -4.802 1.00 97.75 139 TYR A C 1
ATOM 1126 O O . TYR A 1 139 ? -3.758 5.428 -3.821 1.00 97.75 139 TYR A O 1
ATOM 1134 N N . TRP A 1 140 ? -1.827 6.068 -4.776 1.00 97.88 140 TRP A N 1
ATOM 1135 C CA . TRP A 1 140 ? -1.333 6.755 -3.589 1.00 97.88 140 TRP A CA 1
ATOM 1136 C C . TRP A 1 140 ? -2.129 8.009 -3.253 1.00 97.88 140 TRP A C 1
ATOM 1138 O O . TRP A 1 140 ? -2.430 8.207 -2.084 1.00 97.88 140 TRP A O 1
ATOM 1148 N N . ILE A 1 141 ? -2.535 8.817 -4.235 1.00 97.50 141 ILE A N 1
ATOM 1149 C CA . ILE A 1 141 ? -3.388 9.993 -3.996 1.00 97.50 141 ILE A CA 1
ATOM 1150 C C . ILE A 1 141 ? -4.692 9.571 -3.308 1.00 97.50 141 ILE A C 1
ATOM 1152 O O . ILE A 1 141 ? -5.055 10.145 -2.282 1.00 97.50 141 ILE A O 1
ATOM 1156 N N . VAL A 1 142 ? -5.361 8.533 -3.819 1.00 97.19 142 VAL A N 1
ATOM 1157 C CA . VAL A 1 142 ? -6.588 8.000 -3.205 1.00 97.19 142 VAL A CA 1
ATOM 1158 C C . VAL A 1 142 ? -6.309 7.483 -1.792 1.00 97.19 142 VAL A C 1
ATOM 1160 O O . VAL A 1 142 ? -7.038 7.819 -0.860 1.00 97.19 142 VAL A O 1
ATOM 1163 N N . THR A 1 143 ? -5.226 6.722 -1.608 1.00 97.19 143 THR A N 1
ATOM 1164 C CA . THR A 1 143 ? -4.825 6.199 -0.292 1.00 97.19 143 THR A CA 1
ATOM 1165 C C . THR A 1 143 ? -4.573 7.330 0.709 1.00 97.19 143 THR A C 1
ATOM 1167 O O . THR A 1 143 ? -5.064 7.271 1.832 1.00 97.19 143 THR A O 1
ATOM 1170 N N . LEU A 1 144 ? -3.873 8.392 0.304 1.00 96.88 144 LEU A N 1
ATOM 1171 C CA . LEU A 1 144 ? -3.577 9.551 1.147 1.00 96.88 144 LEU A CA 1
ATOM 1172 C C . LEU A 1 144 ? -4.848 10.329 1.517 1.00 96.88 144 LEU A C 1
ATOM 1174 O O . LEU A 1 144 ? -5.020 10.696 2.676 1.00 96.88 144 LEU A O 1
ATOM 1178 N N . ILE A 1 145 ? -5.785 10.519 0.582 1.00 96.75 145 ILE A N 1
ATOM 1179 C CA . ILE A 1 145 ? -7.089 11.141 0.879 1.00 96.75 145 ILE A CA 1
ATOM 1180 C C . ILE A 1 145 ? -7.853 10.319 1.927 1.00 96.75 145 ILE A C 1
ATOM 1182 O O . ILE A 1 145 ? -8.370 10.874 2.901 1.00 96.75 145 ILE A O 1
ATOM 1186 N N . LEU A 1 146 ? -7.883 8.992 1.771 1.00 95.00 146 LEU A N 1
ATOM 1187 C CA . LEU A 1 146 ? -8.505 8.091 2.744 1.00 95.00 146 LEU A CA 1
ATOM 1188 C C . LEU A 1 146 ? -7.799 8.142 4.110 1.00 95.00 146 LEU A C 1
ATOM 1190 O O . LEU A 1 146 ? -8.459 8.109 5.148 1.00 95.00 146 LEU A O 1
ATOM 1194 N N . GLN A 1 147 ? -6.475 8.278 4.141 1.00 96.25 147 GLN A N 1
ATOM 1195 C CA . GLN A 1 147 ? -5.724 8.483 5.384 1.00 96.25 147 GLN A CA 1
ATOM 1196 C C . GLN A 1 147 ? -6.025 9.841 6.033 1.00 96.25 147 GLN A C 1
ATOM 1198 O O . GLN A 1 147 ? -6.085 9.937 7.260 1.00 96.25 147 GLN A O 1
ATOM 1203 N N . GLY A 1 148 ? -6.303 10.872 5.233 1.00 94.31 148 GLY A N 1
ATOM 1204 C CA . GLY A 1 148 ? -6.867 12.131 5.710 1.00 94.31 148 GLY A CA 1
ATOM 1205 C C . GLY A 1 148 ? -8.185 11.906 6.454 1.00 94.31 148 GLY A C 1
ATOM 1206 O O . GLY A 1 148 ? -8.324 12.347 7.594 1.00 94.31 148 GLY A O 1
ATOM 1207 N N . TYR A 1 149 ? -9.116 11.138 5.870 1.00 92.50 149 TYR A N 1
ATOM 1208 C CA . TYR A 1 149 ? -10.360 10.733 6.548 1.00 92.50 149 TYR A CA 1
ATOM 1209 C C . TYR A 1 149 ? -10.093 10.029 7.886 1.00 92.50 149 TYR A C 1
ATOM 1211 O O . TYR A 1 149 ? -10.721 10.357 8.895 1.00 92.50 149 TYR A O 1
ATOM 1219 N N . TYR A 1 150 ? -9.122 9.114 7.919 1.00 94.50 150 TYR A N 1
ATOM 1220 C CA . TYR A 1 150 ? -8.707 8.448 9.152 1.00 94.50 150 TYR A CA 1
ATOM 1221 C C . TYR A 1 150 ? -8.247 9.433 10.242 1.00 94.50 150 TYR A C 1
ATOM 1223 O O . TYR A 1 150 ? -8.648 9.286 11.400 1.00 94.50 150 TYR A O 1
ATOM 1231 N N . LEU A 1 151 ? -7.489 10.475 9.896 1.00 94.81 151 LEU A N 1
ATOM 1232 C CA . LEU A 1 151 ? -7.092 11.510 10.858 1.00 94.81 151 LEU A CA 1
ATOM 1233 C C . LEU A 1 151 ? -8.303 12.266 11.423 1.00 94.81 151 LEU A C 1
ATOM 1235 O O . LEU A 1 151 ? -8.365 12.513 12.630 1.00 94.81 151 LEU A O 1
ATOM 1239 N N . PHE A 1 152 ? -9.305 12.566 10.590 1.00 91.56 152 PHE A N 1
ATOM 1240 C CA . PHE A 1 152 ? -10.542 13.212 11.046 1.00 91.56 152 PHE A CA 1
ATOM 1241 C C . PHE A 1 152 ? -11.321 12.357 12.057 1.00 91.56 152 PHE A C 1
ATOM 1243 O O . PHE A 1 152 ? -12.018 12.900 12.916 1.00 91.56 152 PHE A O 1
ATOM 1250 N N . THR A 1 153 ? -11.168 11.028 12.031 1.00 91.06 153 THR A N 1
ATOM 1251 C CA . THR A 1 153 ? -11.831 10.130 12.991 1.00 91.06 153 THR A CA 1
ATOM 1252 C C . THR A 1 153 ? -11.447 10.398 14.443 1.00 91.06 153 THR A C 1
ATOM 1254 O O . THR A 1 153 ? -12.270 10.169 15.328 1.00 91.06 153 THR A O 1
ATOM 1257 N N . PHE A 1 154 ? -10.252 10.936 14.707 1.00 90.06 154 PHE A N 1
ATOM 1258 C CA . PHE A 1 154 ? -9.848 11.283 16.069 1.00 90.06 154 PHE A CA 1
ATOM 1259 C C . PHE A 1 154 ? -10.638 12.458 16.662 1.00 90.06 154 PHE A C 1
ATOM 1261 O O . PHE A 1 154 ? -10.675 12.626 17.881 1.00 90.06 154 PHE A O 1
ATOM 1268 N N . TYR A 1 155 ? -11.277 13.276 15.826 1.00 88.94 155 TYR A N 1
ATOM 1269 C CA . TYR A 1 155 ? -12.103 14.405 16.263 1.00 88.94 155 TYR A CA 1
ATOM 1270 C C . TYR A 1 155 ? -13.561 14.007 16.522 1.00 88.94 155 TYR A C 1
ATOM 1272 O O . TYR A 1 155 ? -14.356 14.844 16.947 1.00 88.94 155 TYR A O 1
ATOM 1280 N N . LYS A 1 156 ? -13.922 12.735 16.299 1.00 86.50 156 LYS A N 1
ATOM 1281 C CA . LYS A 1 156 ? -15.239 12.208 16.671 1.00 86.50 156 LYS A CA 1
ATOM 1282 C C . LYS A 1 156 ? -15.373 12.086 18.204 1.00 86.50 156 LYS A C 1
ATOM 1284 O O . LYS A 1 156 ? -14.358 12.013 18.899 1.00 86.50 156 LYS A O 1
ATOM 1289 N N . PRO A 1 157 ? -16.609 12.044 18.743 1.00 82.81 157 PRO A N 1
ATOM 1290 C CA . PRO A 1 157 ? -16.847 11.920 20.182 1.00 82.81 157 PRO A CA 1
ATOM 1291 C C . PRO A 1 157 ? -16.187 10.680 20.805 1.00 82.81 157 PRO A C 1
ATOM 1293 O O . PRO A 1 157 ? -16.107 9.631 20.162 1.00 82.81 157 PRO A O 1
ATOM 1296 N N . ALA A 1 158 ? -15.786 10.786 22.078 1.00 70.44 158 ALA A N 1
ATOM 1297 C CA . ALA A 1 158 ? -15.045 9.750 22.809 1.00 70.44 158 ALA A CA 1
ATOM 1298 C C . ALA A 1 158 ? -15.762 8.389 22.883 1.00 70.44 158 ALA A C 1
ATOM 1300 O O . ALA A 1 158 ? -15.125 7.342 22.838 1.00 70.44 158 ALA A O 1
ATOM 1301 N N . THR A 1 159 ? -17.095 8.404 22.923 1.00 70.25 159 THR A N 1
ATOM 1302 C CA . THR A 1 159 ? -17.955 7.210 22.976 1.00 70.25 159 THR A CA 1
ATOM 1303 C C . THR A 1 159 ? -18.051 6.475 21.633 1.00 70.25 159 THR A C 1
ATOM 1305 O O . THR A 1 159 ? -18.676 5.423 21.532 1.00 70.25 159 THR A O 1
ATOM 1308 N N . SER A 1 160 ? -17.475 7.022 20.560 1.00 79.69 160 SER A N 1
ATOM 1309 C CA . SER A 1 160 ? -17.572 6.417 19.238 1.00 79.69 160 SER A CA 1
ATOM 1310 C C . SER A 1 160 ? -16.685 5.176 19.127 1.00 79.69 160 SER A C 1
ATOM 1312 O O . SER A 1 160 ? -15.465 5.263 19.262 1.00 79.69 160 SER A O 1
ATOM 1314 N N . ALA A 1 161 ? -17.271 4.045 18.722 1.00 82.62 161 ALA A N 1
ATOM 1315 C CA . ALA A 1 161 ? -16.523 2.843 18.333 1.00 82.62 161 ALA A CA 1
ATOM 1316 C C . ALA A 1 161 ? -15.449 3.127 17.261 1.00 82.62 161 ALA A C 1
ATOM 1318 O O . ALA A 1 161 ? -14.433 2.439 17.186 1.00 82.62 161 ALA A O 1
ATOM 1319 N N . HIS A 1 162 ? -15.636 4.180 16.457 1.00 84.12 162 HIS A N 1
ATOM 1320 C CA . HIS A 1 162 ? -14.665 4.592 15.447 1.00 84.12 162 HIS A CA 1
ATOM 1321 C C . HIS A 1 162 ? -13.399 5.188 16.068 1.00 84.12 162 HIS A C 1
ATOM 1323 O O . HIS A 1 162 ? -12.315 4.991 15.525 1.00 84.12 162 HIS A O 1
ATOM 1329 N N . LEU A 1 163 ? -13.520 5.900 17.194 1.00 88.75 163 LEU A N 1
ATOM 1330 C CA . LEU A 1 163 ? -12.369 6.470 17.886 1.00 88.75 163 LEU A CA 1
ATOM 1331 C C . LEU A 1 163 ? -11.528 5.370 18.536 1.00 88.75 163 LEU A C 1
ATOM 1333 O O . LEU A 1 163 ? -10.309 5.382 18.398 1.00 88.75 163 LEU A O 1
ATOM 1337 N N . ALA A 1 164 ? -12.170 4.398 19.191 1.00 87.25 164 ALA A N 1
ATOM 1338 C CA . ALA A 1 164 ? -11.475 3.254 19.779 1.00 87.25 164 ALA A CA 1
ATOM 1339 C C . ALA A 1 164 ? -10.749 2.423 18.707 1.00 87.25 164 ALA A C 1
ATOM 1341 O O . ALA A 1 164 ? -9.572 2.094 18.864 1.00 87.25 164 ALA A O 1
ATOM 1342 N N . ALA A 1 165 ? -11.414 2.148 17.579 1.00 87.31 165 ALA A N 1
ATOM 1343 C CA . ALA A 1 165 ? -10.799 1.460 16.446 1.00 87.31 165 ALA A CA 1
ATOM 1344 C C . ALA A 1 165 ? -9.611 2.248 15.864 1.00 87.31 165 ALA A C 1
ATOM 1346 O O . ALA A 1 165 ? -8.550 1.676 15.623 1.00 87.31 165 ALA A O 1
ATOM 1347 N N . ALA A 1 166 ? -9.753 3.568 15.701 1.00 91.69 166 ALA A N 1
ATOM 1348 C CA . ALA A 1 166 ? -8.669 4.415 15.214 1.00 91.69 166 ALA A CA 1
ATOM 1349 C C . ALA A 1 166 ? -7.477 4.457 16.186 1.00 91.69 166 ALA A C 1
ATOM 1351 O O . ALA A 1 166 ? -6.330 4.338 15.762 1.00 91.69 166 ALA A O 1
ATOM 1352 N N . ALA A 1 167 ? -7.733 4.560 17.492 1.00 92.31 167 ALA A N 1
ATOM 1353 C CA . ALA A 1 167 ? -6.688 4.578 18.512 1.00 92.31 167 ALA A CA 1
ATOM 1354 C C . ALA A 1 167 ? -5.866 3.277 18.536 1.00 92.31 167 ALA A C 1
ATOM 1356 O O . ALA A 1 167 ? -4.641 3.339 18.618 1.00 92.31 167 ALA A O 1
ATOM 1357 N N . ASN A 1 168 ? -6.508 2.117 18.357 1.00 91.81 168 ASN A N 1
ATOM 1358 C CA . ASN A 1 168 ? -5.818 0.822 18.262 1.00 91.81 168 ASN A CA 1
ATOM 1359 C C . ASN A 1 168 ? -4.888 0.712 17.042 1.00 91.81 168 ASN A C 1
ATOM 1361 O O . ASN A 1 168 ? -3.901 -0.023 17.067 1.00 91.81 168 ASN A O 1
ATOM 1365 N N . LEU A 1 169 ? -5.192 1.444 15.969 1.00 94.38 169 LEU A N 1
ATOM 1366 C CA . LEU A 1 169 ? -4.406 1.450 14.737 1.00 94.38 169 LEU A CA 1
ATOM 1367 C C . LEU A 1 169 ? -3.333 2.539 14.704 1.00 94.38 169 LEU A C 1
ATOM 1369 O O . LEU A 1 169 ? -2.400 2.448 13.902 1.00 94.38 169 LEU A O 1
ATOM 1373 N N . ALA A 1 170 ? -3.417 3.538 15.585 1.00 95.12 170 ALA A N 1
ATOM 1374 C CA . ALA A 1 170 ? -2.510 4.680 15.602 1.00 95.12 170 ALA A CA 1
ATOM 1375 C C . ALA A 1 170 ? -1.022 4.291 15.646 1.00 95.12 170 ALA A C 1
ATOM 1377 O O . ALA A 1 170 ? -0.271 4.801 14.812 1.00 95.12 170 ALA A O 1
ATOM 1378 N N . PRO A 1 171 ? -0.565 3.363 16.510 1.00 95.69 171 PRO A N 1
ATOM 1379 C CA . PRO A 1 171 ? 0.851 2.993 16.572 1.00 95.69 171 PRO A CA 1
ATOM 1380 C C . PRO A 1 171 ? 1.353 2.354 15.277 1.00 95.69 171 PRO A C 1
ATOM 1382 O O . PRO A 1 171 ? 2.449 2.669 14.814 1.00 95.69 171 PRO A O 1
ATOM 1385 N N . HIS A 1 172 ? 0.531 1.501 14.660 1.00 96.44 172 HIS A N 1
ATOM 1386 C CA . HIS A 1 172 ? 0.855 0.846 13.395 1.00 96.44 172 HIS A CA 1
ATOM 1387 C C . HIS A 1 172 ? 0.890 1.841 12.233 1.00 96.44 172 HIS A C 1
ATOM 1389 O O . HIS A 1 172 ? 1.792 1.767 11.397 1.00 96.44 172 HIS A O 1
ATOM 1395 N N . PHE A 1 173 ? -0.040 2.799 12.213 1.00 97.19 173 PHE A N 1
ATOM 1396 C CA . PHE A 1 173 ? -0.074 3.884 11.234 1.00 97.19 173 PHE A CA 1
ATOM 1397 C C . PHE A 1 173 ? 1.158 4.792 11.340 1.00 97.19 173 PHE A C 1
ATOM 1399 O O . PHE A 1 173 ? 1.822 5.048 10.336 1.00 97.19 173 PHE A O 1
ATOM 1406 N N . ILE A 1 174 ? 1.506 5.228 12.557 1.00 97.75 174 ILE A N 1
ATOM 1407 C CA . ILE A 1 174 ? 2.690 6.063 12.814 1.00 97.75 174 ILE A CA 1
ATOM 1408 C C . ILE A 1 174 ? 3.953 5.325 12.369 1.00 97.75 174 ILE A C 1
ATOM 1410 O O . ILE A 1 174 ? 4.752 5.879 11.613 1.00 97.75 174 ILE A O 1
ATOM 1414 N N . ALA A 1 175 ? 4.113 4.066 12.789 1.00 97.69 175 ALA A N 1
ATOM 1415 C CA . ALA A 1 175 ? 5.247 3.241 12.390 1.00 97.69 175 ALA A CA 1
ATOM 1416 C C . ALA A 1 175 ? 5.320 3.090 10.863 1.00 97.69 175 ALA A C 1
ATOM 1418 O O . ALA A 1 175 ? 6.385 3.295 10.288 1.00 97.69 175 ALA A O 1
ATOM 1419 N N . SER A 1 176 ? 4.194 2.818 10.196 1.00 97.81 176 SER A N 1
ATOM 1420 C CA . SER A 1 176 ? 4.150 2.680 8.738 1.00 97.81 176 SER A CA 1
ATOM 1421 C C . SER A 1 176 ? 4.565 3.960 8.018 1.00 97.81 176 SER A C 1
ATOM 1423 O O . SER A 1 176 ? 5.389 3.904 7.107 1.00 97.81 176 SER A O 1
ATOM 1425 N N . ASN A 1 177 ? 4.069 5.123 8.443 1.00 98.25 177 ASN A N 1
ATOM 1426 C CA . ASN A 1 177 ? 4.440 6.402 7.833 1.00 98.25 177 ASN A CA 1
ATOM 1427 C C . ASN A 1 177 ? 5.930 6.710 8.003 1.00 98.25 177 ASN A C 1
ATOM 1429 O O . ASN A 1 177 ? 6.576 7.150 7.054 1.00 98.25 177 ASN A O 1
ATOM 1433 N N . LEU A 1 178 ? 6.498 6.445 9.183 1.00 98.31 178 LEU A N 1
ATOM 1434 C CA . LEU A 1 178 ? 7.925 6.660 9.439 1.00 98.31 178 LEU A CA 1
ATOM 1435 C C . LEU A 1 178 ? 8.809 5.668 8.668 1.00 98.31 178 LEU A C 1
ATOM 1437 O O . LEU A 1 178 ? 9.852 6.054 8.138 1.00 98.31 178 LEU A O 1
ATOM 1441 N N . LEU A 1 179 ? 8.381 4.409 8.548 1.00 98.19 179 LEU A N 1
ATOM 1442 C CA . LEU A 1 179 ? 9.072 3.402 7.740 1.00 98.19 179 LEU A CA 1
ATOM 1443 C C . LEU A 1 179 ? 9.016 3.748 6.251 1.00 98.19 179 LEU A C 1
ATOM 1445 O O . LEU A 1 179 ? 10.033 3.636 5.571 1.00 98.19 179 LEU A O 1
ATOM 1449 N N . LEU A 1 180 ? 7.873 4.221 5.747 1.00 98.00 180 LEU A N 1
ATOM 1450 C CA . LEU A 1 180 ? 7.731 4.681 4.364 1.00 98.00 180 LEU A CA 1
ATOM 1451 C C . LEU A 1 180 ? 8.523 5.967 4.098 1.00 98.00 180 LEU A C 1
ATOM 1453 O O . LEU A 1 180 ? 9.142 6.101 3.043 1.00 98.00 180 LEU A O 1
ATOM 1457 N N . PHE A 1 181 ? 8.572 6.885 5.062 1.00 98.12 181 PHE A N 1
ATOM 1458 C CA . PHE A 1 181 ? 9.445 8.057 5.018 1.00 98.12 181 PHE A CA 1
ATOM 1459 C C . PHE A 1 181 ? 10.923 7.653 4.904 1.00 98.12 181 PHE A C 1
ATOM 1461 O O . PHE A 1 181 ? 11.643 8.149 4.030 1.00 98.12 181 PHE A O 1
ATOM 1468 N N . GLY A 1 182 ? 11.378 6.724 5.751 1.00 97.50 182 GLY A N 1
ATOM 1469 C CA . GLY A 1 182 ? 12.736 6.183 5.689 1.00 97.50 182 GLY A CA 1
ATOM 1470 C C . GLY A 1 182 ? 13.002 5.454 4.370 1.00 97.50 182 GLY A C 1
ATOM 1471 O O . GLY A 1 182 ? 14.035 5.678 3.735 1.00 97.50 182 GLY A O 1
ATOM 1472 N N . PHE A 1 183 ? 12.040 4.648 3.914 1.00 97.75 183 PHE A N 1
ATOM 1473 C CA . PHE A 1 183 ? 12.095 3.935 2.641 1.00 97.75 183 PHE A CA 1
ATOM 1474 C C . PHE A 1 183 ? 12.313 4.900 1.480 1.00 97.75 183 PHE A C 1
ATOM 1476 O O . PHE A 1 183 ? 13.265 4.706 0.729 1.00 97.75 183 PHE A O 1
ATOM 1483 N N . ILE A 1 184 ? 11.498 5.956 1.356 1.00 97.19 184 ILE A N 1
ATOM 1484 C CA . ILE A 1 184 ? 11.633 6.933 0.269 1.00 97.19 184 ILE A CA 1
ATOM 1485 C C . ILE A 1 184 ? 13.031 7.544 0.294 1.00 97.19 184 ILE A C 1
ATOM 1487 O O . ILE A 1 184 ? 13.699 7.554 -0.736 1.00 97.19 184 ILE A O 1
ATOM 1491 N N . ASN A 1 185 ? 13.506 7.987 1.462 1.00 95.50 185 ASN A N 1
ATOM 1492 C CA . ASN A 1 185 ? 14.818 8.621 1.588 1.00 95.50 185 ASN A CA 1
ATOM 1493 C C . ASN A 1 185 ? 15.978 7.710 1.164 1.00 95.50 185 ASN A C 1
ATOM 1495 O O . ASN A 1 185 ? 16.926 8.195 0.538 1.00 95.50 185 ASN A O 1
ATOM 1499 N N . LEU A 1 186 ? 15.906 6.417 1.481 1.00 94.88 186 LEU A N 1
ATOM 1500 C CA . LEU A 1 186 ? 16.893 5.421 1.058 1.00 94.88 186 LEU A CA 1
ATOM 1501 C C . LEU A 1 186 ? 16.750 5.077 -0.428 1.00 94.88 186 LEU A C 1
ATOM 1503 O O . LEU A 1 186 ? 17.754 4.974 -1.136 1.00 94.88 186 LEU A O 1
ATOM 1507 N N . TRP A 1 187 ? 15.514 4.953 -0.910 1.00 94.88 187 TRP A N 1
ATOM 1508 C CA . TRP A 1 187 ? 15.170 4.629 -2.291 1.00 94.88 187 TRP A CA 1
ATOM 1509 C C . TRP A 1 187 ? 15.711 5.667 -3.275 1.00 94.88 187 TRP A C 1
ATOM 1511 O O . TRP A 1 187 ? 16.427 5.319 -4.216 1.00 94.88 187 TRP A O 1
ATOM 1521 N N . VAL A 1 188 ? 15.459 6.956 -3.023 1.00 94.69 188 VAL A N 1
ATOM 1522 C CA . VAL A 1 188 ? 15.948 8.036 -3.899 1.00 94.69 188 VAL A CA 1
ATOM 1523 C C . VAL A 1 188 ? 17.469 8.177 -3.894 1.00 94.69 188 VAL A C 1
ATOM 1525 O O . VAL A 1 188 ? 18.044 8.653 -4.871 1.00 94.69 188 VAL A O 1
ATOM 1528 N N . ARG A 1 189 ? 18.128 7.700 -2.832 1.00 92.44 189 ARG A N 1
ATOM 1529 C CA . ARG A 1 189 ? 19.591 7.660 -2.674 1.00 92.44 189 ARG A CA 1
ATOM 1530 C C . ARG A 1 189 ? 20.199 6.316 -3.092 1.00 92.44 189 ARG A C 1
ATOM 1532 O O . ARG A 1 189 ? 21.347 6.046 -2.757 1.00 92.44 189 ARG A O 1
ATOM 1539 N N . SER A 1 190 ? 19.447 5.457 -3.782 1.00 91.06 190 SER A N 1
ATOM 1540 C CA . SER A 1 190 ? 19.908 4.156 -4.293 1.00 91.06 190 SER A CA 1
ATOM 1541 C C . SER A 1 190 ? 20.371 3.137 -3.231 1.00 91.06 190 SER A C 1
ATOM 1543 O O . SER A 1 190 ? 21.086 2.189 -3.550 1.00 91.06 190 SER A O 1
ATOM 1545 N N . HIS A 1 191 ? 19.943 3.267 -1.970 1.00 91.81 191 HIS A N 1
ATOM 1546 C CA . HIS A 1 191 ? 20.237 2.295 -0.905 1.00 91.81 191 HIS A CA 1
ATOM 1547 C C . HIS A 1 191 ? 19.195 1.162 -0.901 1.00 91.81 191 HIS A C 1
ATOM 1549 O O . HIS A 1 191 ? 18.437 0.993 0.057 1.00 91.81 191 HIS A O 1
ATOM 1555 N N . PHE A 1 192 ? 19.128 0.393 -1.993 1.00 92.25 192 PHE A N 1
ATOM 1556 C CA . PHE A 1 192 ? 18.008 -0.523 -2.264 1.00 92.25 192 PHE A CA 1
ATOM 1557 C C . PHE A 1 192 ? 17.842 -1.647 -1.234 1.00 92.25 192 PHE A C 1
ATOM 1559 O O . PHE A 1 192 ? 16.713 -1.979 -0.891 1.00 92.25 192 PHE A O 1
ATOM 1566 N N . TRP A 1 193 ? 18.932 -2.200 -0.695 1.00 93.12 193 TRP A N 1
ATOM 1567 C CA . TRP A 1 193 ? 18.858 -3.259 0.323 1.00 93.12 193 TRP A CA 1
ATOM 1568 C C . TRP A 1 193 ? 18.291 -2.763 1.656 1.00 93.12 193 TRP A C 1
ATOM 1570 O O . TRP A 1 193 ? 17.451 -3.429 2.255 1.00 93.12 193 TRP A O 1
ATOM 1580 N N . LEU A 1 194 ? 18.697 -1.569 2.098 1.00 94.88 194 LEU A N 1
ATOM 1581 C CA . LEU A 1 194 ? 18.145 -0.953 3.307 1.00 94.88 194 LEU A CA 1
ATOM 1582 C C . LEU A 1 194 ? 16.693 -0.517 3.089 1.00 94.88 194 LEU A C 1
ATOM 1584 O O . LEU A 1 194 ? 15.855 -0.699 3.967 1.00 94.88 194 LEU A O 1
ATOM 1588 N N . ALA A 1 195 ? 16.379 0.006 1.902 1.00 95.50 195 ALA A N 1
ATOM 1589 C CA . ALA A 1 19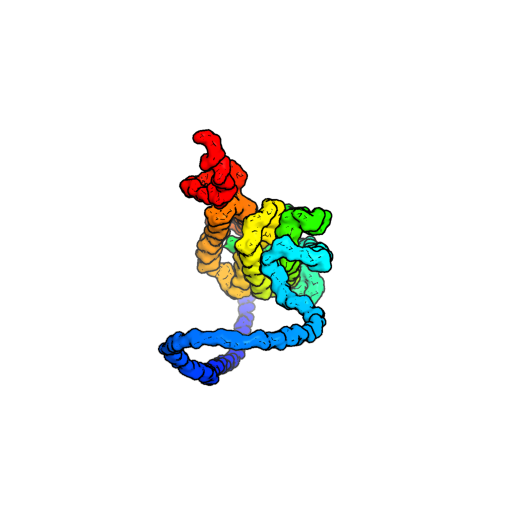5 ? 15.010 0.330 1.524 1.00 95.50 195 ALA A CA 1
ATOM 1590 C C . ALA A 1 195 ? 14.115 -0.926 1.559 1.00 95.50 195 ALA A C 1
ATOM 1592 O O . ALA A 1 195 ? 13.037 -0.897 2.151 1.00 95.50 195 ALA A O 1
ATOM 1593 N N . LEU A 1 196 ? 14.588 -2.050 1.009 1.00 96.19 196 LEU A N 1
ATOM 1594 C CA . LEU A 1 196 ? 13.890 -3.335 1.059 1.00 96.19 196 LEU A CA 1
ATOM 1595 C C . LEU A 1 196 ? 13.691 -3.824 2.500 1.00 96.19 196 LEU A C 1
ATOM 1597 O O . LEU A 1 196 ? 12.596 -4.262 2.841 1.00 96.19 196 LEU A O 1
ATOM 1601 N N . LEU A 1 197 ? 14.707 -3.701 3.361 1.00 97.62 197 LEU A N 1
ATOM 1602 C CA . LEU A 1 197 ? 14.592 -4.052 4.779 1.00 97.62 197 LEU A CA 1
ATOM 1603 C C . LEU A 1 197 ? 13.471 -3.260 5.473 1.00 97.62 197 LEU A C 1
ATOM 1605 O O . LEU A 1 197 ? 12.662 -3.852 6.186 1.00 97.62 197 LEU A O 1
ATOM 1609 N N . LEU A 1 198 ? 13.373 -1.946 5.235 1.00 98.00 198 LEU A N 1
ATOM 1610 C CA . LEU A 1 198 ? 12.291 -1.132 5.802 1.00 98.00 198 LEU A CA 1
ATOM 1611 C C . LEU A 1 198 ? 10.908 -1.547 5.287 1.00 98.00 198 LEU A C 1
ATOM 1613 O O . LEU A 1 198 ? 9.953 -1.551 6.064 1.00 98.00 198 LEU A O 1
ATOM 1617 N N . LEU A 1 199 ? 10.792 -1.938 4.013 1.00 98.00 199 LEU A N 1
ATOM 1618 C CA . LEU A 1 199 ? 9.539 -2.473 3.471 1.00 98.00 199 LEU A CA 1
ATOM 1619 C C . LEU A 1 199 ? 9.152 -3.804 4.119 1.00 98.00 199 LEU A C 1
ATOM 1621 O O . LEU A 1 199 ? 7.978 -3.993 4.422 1.00 98.00 199 LEU A O 1
ATOM 1625 N N . ILE A 1 200 ? 10.114 -4.697 4.381 1.00 98.12 200 ILE A N 1
ATOM 1626 C CA . ILE A 1 200 ? 9.862 -5.969 5.080 1.00 98.12 200 ILE A CA 1
ATOM 1627 C C . ILE A 1 200 ? 9.338 -5.698 6.492 1.00 98.12 200 ILE A C 1
ATOM 1629 O O . ILE A 1 200 ? 8.318 -6.257 6.895 1.00 98.12 200 ILE A O 1
ATOM 1633 N N . ILE A 1 201 ? 9.996 -4.799 7.230 1.00 98.31 201 ILE A N 1
ATOM 1634 C CA . ILE A 1 201 ? 9.554 -4.403 8.574 1.00 98.31 201 ILE A CA 1
ATOM 1635 C C . ILE A 1 201 ? 8.144 -3.801 8.511 1.00 98.31 201 ILE A C 1
ATOM 1637 O O . ILE A 1 201 ? 7.289 -4.151 9.328 1.00 98.31 201 ILE A O 1
ATOM 1641 N N . ASN A 1 202 ? 7.870 -2.944 7.523 1.00 98.06 202 ASN A N 1
ATOM 1642 C CA . ASN A 1 202 ? 6.550 -2.339 7.377 1.00 98.06 202 ASN A CA 1
ATOM 1643 C C . ASN A 1 202 ? 5.466 -3.362 7.014 1.00 98.06 202 ASN A C 1
ATOM 1645 O O . ASN A 1 202 ? 4.359 -3.307 7.545 1.00 98.06 202 ASN A O 1
ATOM 1649 N N . PHE A 1 203 ? 5.791 -4.325 6.151 1.00 97.94 203 PHE A N 1
ATOM 1650 C CA . PHE A 1 203 ? 4.893 -5.410 5.779 1.00 97.94 203 PHE A CA 1
ATOM 1651 C C . PHE A 1 203 ? 4.467 -6.223 7.005 1.00 97.94 203 PHE A C 1
ATOM 1653 O O . PHE A 1 203 ? 3.274 -6.462 7.191 1.00 97.94 203 PHE A O 1
ATOM 1660 N N . PHE A 1 204 ? 5.404 -6.580 7.890 1.00 97.56 204 PHE A N 1
ATOM 1661 C CA . PHE A 1 204 ? 5.066 -7.265 9.140 1.00 97.56 204 PHE A CA 1
ATOM 1662 C C . PHE A 1 204 ? 4.260 -6.377 10.090 1.00 97.56 204 PHE A C 1
ATOM 1664 O O . PHE A 1 204 ? 3.249 -6.832 10.619 1.00 97.56 204 PHE A O 1
ATOM 1671 N N . ASN A 1 205 ? 4.650 -5.110 10.269 1.00 97.38 205 ASN A N 1
ATOM 1672 C CA . ASN A 1 205 ? 3.901 -4.150 11.086 1.00 97.38 205 ASN A CA 1
ATOM 1673 C C . ASN A 1 205 ? 2.421 -4.073 10.664 1.00 97.38 205 ASN A C 1
ATOM 1675 O O . ASN A 1 205 ? 1.531 -4.211 11.504 1.00 97.38 205 ASN A O 1
ATOM 1679 N N . LEU A 1 206 ? 2.162 -3.911 9.365 1.00 96.69 206 LEU A N 1
ATOM 1680 C CA . LEU A 1 206 ? 0.808 -3.838 8.816 1.00 96.69 206 LEU A CA 1
ATOM 1681 C C . LEU A 1 206 ? 0.089 -5.192 8.834 1.00 96.69 206 LEU A C 1
ATOM 1683 O O . LEU A 1 206 ? -1.111 -5.225 9.082 1.00 96.69 206 LEU A O 1
ATOM 1687 N N . SER A 1 207 ? 0.799 -6.307 8.643 1.00 95.56 207 SER A N 1
ATOM 1688 C CA . SER A 1 207 ? 0.213 -7.652 8.749 1.00 95.56 207 SER A CA 1
ATOM 1689 C C . SER A 1 207 ? -0.278 -7.935 10.170 1.00 95.56 207 SER A C 1
ATOM 1691 O O . SER A 1 207 ? -1.414 -8.368 10.358 1.00 95.56 207 SER A O 1
ATOM 1693 N N . PHE A 1 208 ? 0.532 -7.626 11.190 1.00 94.25 208 PHE A N 1
ATOM 1694 C CA . PHE A 1 208 ? 0.111 -7.748 12.589 1.00 94.25 208 PHE A CA 1
ATOM 1695 C C . PHE A 1 208 ? -1.086 -6.846 12.899 1.00 94.25 208 PHE A C 1
ATOM 1697 O O . PHE A 1 208 ? -2.029 -7.286 13.558 1.00 94.25 208 PHE A O 1
ATOM 1704 N N . ALA A 1 209 ? -1.074 -5.610 12.392 1.00 93.81 209 ALA A N 1
ATOM 1705 C CA . ALA A 1 209 ? -2.183 -4.678 12.555 1.00 93.81 209 ALA A CA 1
ATOM 1706 C C . ALA A 1 209 ? -3.477 -5.212 11.923 1.00 93.81 209 ALA A C 1
ATOM 1708 O O . ALA A 1 209 ? -4.534 -5.150 12.557 1.00 93.81 209 ALA A O 1
ATOM 1709 N N . TYR A 1 210 ? -3.371 -5.775 10.714 1.00 93.69 210 TYR A N 1
ATOM 1710 C CA . TYR A 1 210 ? -4.481 -6.339 9.954 1.00 93.69 210 TYR A CA 1
ATOM 1711 C C . TYR A 1 210 ? -5.109 -7.523 10.688 1.00 93.69 210 TYR A C 1
ATOM 1713 O O . TYR A 1 210 ? -6.307 -7.515 10.957 1.00 93.69 210 TYR A O 1
ATOM 1721 N N . PHE A 1 211 ? -4.307 -8.519 11.077 1.00 91.00 211 PHE A N 1
ATOM 1722 C CA . PHE A 1 211 ? -4.834 -9.716 11.741 1.00 91.00 211 PHE A CA 1
ATOM 1723 C C . PHE A 1 211 ? -5.425 -9.419 13.122 1.00 91.00 211 PHE A C 1
ATOM 1725 O O . PHE A 1 211 ? -6.367 -10.086 13.543 1.00 91.00 211 PHE A O 1
ATOM 1732 N N . ARG A 1 212 ? -4.909 -8.408 13.829 1.00 87.31 212 ARG A N 1
ATOM 1733 C CA . ARG A 1 212 ? -5.401 -8.031 15.163 1.00 87.31 212 ARG A CA 1
ATOM 1734 C C . ARG A 1 212 ? -6.666 -7.169 15.129 1.00 87.31 212 ARG A C 1
ATOM 1736 O O . ARG A 1 212 ? -7.447 -7.185 16.083 1.00 87.31 212 ARG A O 1
ATOM 1743 N N . ASN A 1 213 ? -6.860 -6.403 14.057 1.00 85.56 213 ASN A N 1
ATOM 1744 C CA . ASN A 1 213 ? -7.945 -5.429 13.924 1.00 85.56 213 ASN A CA 1
ATOM 1745 C C . ASN A 1 213 ? -8.742 -5.638 12.626 1.00 85.56 213 ASN A C 1
ATOM 1747 O O . ASN A 1 213 ? -9.121 -4.672 11.964 1.00 85.56 213 ASN A O 1
ATOM 1751 N N . SER A 1 214 ? -9.019 -6.895 12.276 1.00 78.31 214 SER A N 1
ATOM 1752 C CA . SER A 1 214 ? -9.706 -7.273 11.033 1.00 78.31 214 SER A CA 1
ATOM 1753 C C . SER A 1 214 ? -11.150 -6.763 10.929 1.00 78.31 214 SER A C 1
ATOM 1755 O O . SER A 1 214 ? -11.671 -6.634 9.829 1.00 78.31 214 SER A O 1
ATOM 1757 N N . THR A 1 215 ? -11.796 -6.429 12.052 1.00 77.19 215 THR A N 1
ATOM 1758 C CA . THR A 1 215 ? -13.200 -5.973 12.118 1.00 77.19 215 THR A CA 1
ATOM 1759 C C . THR A 1 215 ? -13.358 -4.451 12.207 1.00 77.19 215 THR A C 1
ATOM 1761 O O . THR A 1 215 ? -14.352 -3.931 12.713 1.00 77.19 215 THR A O 1
ATOM 1764 N N . THR A 1 216 ? -12.359 -3.708 11.736 1.00 82.69 216 THR A N 1
ATOM 1765 C CA . THR A 1 216 ? -12.356 -2.240 11.760 1.00 82.69 216 THR A CA 1
ATOM 1766 C C . THR A 1 216 ? -13.364 -1.660 10.749 1.00 82.69 216 THR A C 1
ATOM 1768 O O . THR A 1 216 ? -13.529 -2.226 9.669 1.00 82.69 216 THR A O 1
ATOM 1771 N N . PRO A 1 217 ? -14.013 -0.506 11.029 1.00 86.38 217 PRO A N 1
ATOM 1772 C CA . PRO A 1 217 ? -14.884 0.163 10.061 1.00 86.38 217 PRO A CA 1
ATOM 1773 C C . PRO A 1 217 ? -14.222 0.351 8.689 1.00 86.38 217 PRO A C 1
ATOM 1775 O O . PRO A 1 217 ? -13.077 0.799 8.608 1.00 86.38 217 PRO A O 1
ATOM 1778 N N . LEU A 1 218 ? -14.975 0.077 7.619 1.00 86.94 218 LEU A N 1
ATOM 1779 C CA . LEU A 1 218 ? -14.480 -0.065 6.243 1.00 86.94 218 LEU A CA 1
ATOM 1780 C C . LEU A 1 218 ? -13.511 1.039 5.793 1.00 86.94 218 LEU A C 1
ATOM 1782 O O . LEU A 1 218 ? -12.447 0.743 5.257 1.00 86.94 218 LEU A O 1
ATOM 1786 N N . LEU A 1 219 ? -13.859 2.313 6.007 1.00 86.88 219 LEU A N 1
ATOM 1787 C CA . LEU A 1 219 ? -13.026 3.441 5.568 1.00 86.88 219 LEU A CA 1
ATOM 1788 C C . LEU A 1 219 ? -11.694 3.505 6.326 1.00 86.88 219 LEU A C 1
ATOM 1790 O O . LEU A 1 219 ? -10.647 3.719 5.717 1.00 86.88 219 LEU A O 1
ATOM 1794 N N . ILE A 1 220 ? -11.720 3.269 7.641 1.00 89.75 220 ILE A N 1
ATOM 1795 C CA . ILE A 1 220 ? -10.513 3.230 8.477 1.00 89.75 220 ILE A CA 1
ATOM 1796 C C . ILE A 1 220 ? -9.654 2.033 8.059 1.00 89.75 220 ILE A C 1
ATOM 1798 O O . ILE A 1 220 ? -8.466 2.193 7.785 1.00 89.75 220 ILE A O 1
ATOM 1802 N N . HIS A 1 221 ? -10.275 0.861 7.929 1.00 91.94 221 HIS A N 1
ATOM 1803 C CA . HIS A 1 221 ? -9.620 -0.369 7.496 1.00 91.94 221 HIS A CA 1
ATOM 1804 C C . HIS A 1 221 ? -8.932 -0.205 6.136 1.00 91.94 221 HIS A C 1
ATOM 1806 O O . HIS A 1 221 ? -7.737 -0.455 6.007 1.00 91.94 221 HIS A O 1
ATOM 1812 N N . THR A 1 222 ? -9.643 0.336 5.146 1.00 91.44 222 THR A N 1
ATOM 1813 C CA . THR A 1 222 ? -9.097 0.562 3.799 1.00 91.44 222 THR A CA 1
ATOM 1814 C C . THR A 1 222 ? -7.904 1.518 3.828 1.00 91.44 222 THR A C 1
ATOM 1816 O O . THR A 1 222 ? -6.879 1.253 3.200 1.00 91.44 222 THR A O 1
ATOM 1819 N N . SER A 1 223 ? -8.029 2.620 4.574 1.00 92.56 223 SER A N 1
ATOM 1820 C CA . SER A 1 223 ? -7.037 3.702 4.625 1.00 92.56 223 SER A CA 1
ATOM 1821 C C . SER A 1 223 ? -5.722 3.334 5.324 1.00 92.56 223 SER A C 1
ATOM 1823 O O . SER A 1 223 ? -4.650 3.747 4.874 1.00 92.56 223 SER A O 1
ATOM 1825 N N . VAL A 1 224 ? -5.792 2.576 6.423 1.00 94.56 224 VAL A N 1
ATOM 1826 C CA . VAL A 1 224 ? -4.639 2.293 7.296 1.00 94.56 224 VAL A CA 1
ATOM 1827 C C . VAL A 1 224 ? -4.094 0.884 7.092 1.00 94.56 224 VAL A C 1
ATOM 1829 O O . VAL A 1 224 ? -2.890 0.678 7.231 1.00 94.56 224 VAL A O 1
ATOM 1832 N N . LEU A 1 225 ? -4.956 -0.077 6.760 1.00 94.25 225 LEU A N 1
ATOM 1833 C CA . LEU A 1 225 ? -4.595 -1.487 6.667 1.00 94.25 225 LEU A CA 1
ATOM 1834 C C . LEU A 1 225 ? -4.535 -1.932 5.211 1.00 94.25 225 LEU A C 1
ATOM 1836 O O . LEU A 1 225 ? -3.440 -2.117 4.692 1.00 94.25 225 LEU A O 1
ATOM 1840 N N . SER A 1 226 ? -5.674 -2.060 4.530 1.00 94.88 226 SER A N 1
ATOM 1841 C CA . SER A 1 226 ? -5.749 -2.763 3.242 1.00 94.88 226 SER A CA 1
ATOM 1842 C C . SER A 1 226 ? -4.905 -2.131 2.138 1.00 94.88 226 SER A C 1
ATOM 1844 O O . SER A 1 226 ? -4.094 -2.827 1.526 1.00 94.88 226 SER A O 1
ATOM 1846 N N . ALA A 1 227 ? -5.049 -0.825 1.884 1.00 96.19 227 ALA A N 1
ATOM 1847 C CA . ALA A 1 227 ? -4.283 -0.167 0.825 1.00 96.19 227 ALA A CA 1
ATOM 1848 C C . ALA A 1 227 ? -2.779 -0.058 1.174 1.00 96.19 227 ALA A C 1
ATOM 1850 O O . ALA A 1 227 ? -1.934 -0.467 0.368 1.00 96.19 227 ALA A O 1
ATOM 1851 N N . PRO A 1 228 ? -2.370 0.390 2.375 1.00 97.19 228 PRO A N 1
ATOM 1852 C CA . PRO A 1 228 ? -0.951 0.384 2.732 1.00 97.19 228 PRO A CA 1
ATOM 1853 C C . PRO A 1 228 ? -0.323 -1.018 2.715 1.00 97.19 228 PRO A C 1
ATOM 1855 O O . PRO A 1 228 ? 0.809 -1.167 2.254 1.00 97.19 228 PRO A O 1
ATOM 1858 N N . LEU A 1 229 ? -1.050 -2.055 3.150 1.00 97.19 229 LEU A N 1
ATOM 1859 C CA . LEU A 1 229 ? -0.571 -3.442 3.162 1.00 97.19 229 LEU A CA 1
ATOM 1860 C C . LEU A 1 229 ? -0.430 -4.015 1.747 1.00 97.19 229 LEU A C 1
ATOM 1862 O O . LEU A 1 229 ? 0.576 -4.662 1.451 1.00 97.19 229 LEU A O 1
ATOM 1866 N N . ALA A 1 230 ? -1.394 -3.749 0.860 1.00 97.75 230 ALA A N 1
ATOM 1867 C CA . ALA A 1 230 ? -1.310 -4.137 -0.547 1.00 97.75 230 ALA A CA 1
ATOM 1868 C C . ALA A 1 230 ? -0.084 -3.509 -1.227 1.00 97.75 230 ALA A C 1
ATOM 1870 O O . ALA A 1 230 ? 0.672 -4.201 -1.914 1.00 97.75 230 ALA A O 1
ATOM 1871 N N . TRP A 1 231 ? 0.167 -2.218 -0.974 1.00 98.00 231 TRP A N 1
ATOM 1872 C CA . TRP A 1 231 ? 1.388 -1.569 -1.444 1.00 98.00 231 TRP A CA 1
ATOM 1873 C C . TRP A 1 231 ? 2.638 -2.186 -0.822 1.00 98.00 231 TRP A C 1
ATOM 1875 O O . TRP A 1 231 ? 3.593 -2.456 -1.545 1.00 98.00 231 TRP A O 1
ATOM 1885 N N . ALA A 1 232 ? 2.660 -2.421 0.493 1.00 97.44 232 ALA A N 1
ATOM 1886 C CA . ALA A 1 232 ? 3.808 -3.027 1.162 1.00 97.44 232 ALA A CA 1
ATOM 1887 C C . ALA A 1 232 ? 4.178 -4.359 0.494 1.00 97.44 232 ALA A C 1
ATOM 1889 O O . ALA A 1 232 ? 5.335 -4.558 0.144 1.00 97.44 232 ALA A O 1
ATOM 1890 N N . PHE A 1 233 ? 3.194 -5.206 0.190 1.00 97.25 233 PHE A N 1
ATOM 1891 C CA . PHE A 1 233 ? 3.421 -6.461 -0.521 1.00 97.25 233 PHE A CA 1
ATOM 1892 C C . PHE A 1 233 ? 3.984 -6.260 -1.939 1.00 97.25 233 PHE A C 1
ATOM 1894 O O . PHE A 1 233 ? 5.033 -6.809 -2.270 1.00 97.25 233 PHE A O 1
ATOM 1901 N N . VAL A 1 234 ? 3.340 -5.442 -2.778 1.00 96.69 234 VAL A N 1
ATOM 1902 C CA . VAL A 1 234 ? 3.793 -5.213 -4.169 1.00 96.69 234 VAL A CA 1
ATOM 1903 C C . VAL A 1 234 ? 5.161 -4.526 -4.213 1.00 96.69 234 VAL A C 1
ATOM 1905 O O . VAL A 1 234 ? 6.016 -4.862 -5.036 1.00 96.69 234 VAL A O 1
ATOM 1908 N N . SER A 1 235 ? 5.405 -3.593 -3.295 1.00 95.62 235 SER A N 1
ATOM 1909 C CA . SER A 1 235 ? 6.663 -2.857 -3.206 1.00 95.62 235 SER A CA 1
ATOM 1910 C C . SER A 1 235 ? 7.840 -3.732 -2.783 1.00 95.62 235 SER A C 1
ATOM 1912 O O . SER A 1 235 ? 8.955 -3.441 -3.208 1.00 95.62 235 SER A O 1
ATOM 1914 N N . LEU A 1 236 ? 7.626 -4.838 -2.055 1.00 95.81 236 LEU A N 1
ATOM 1915 C CA . LEU A 1 236 ? 8.678 -5.834 -1.805 1.00 95.81 236 LEU A CA 1
ATOM 1916 C C . LEU A 1 236 ? 9.204 -6.432 -3.111 1.00 95.81 236 LEU A C 1
ATOM 1918 O O . LEU A 1 236 ? 10.416 -6.538 -3.292 1.00 95.81 236 LEU A O 1
ATOM 1922 N N . TYR A 1 237 ? 8.314 -6.771 -4.046 1.00 92.81 237 TYR A N 1
ATOM 1923 C CA . TYR A 1 237 ? 8.716 -7.280 -5.359 1.00 92.81 237 TYR A CA 1
ATOM 1924 C C . TYR A 1 237 ? 9.363 -6.198 -6.215 1.00 92.81 237 TYR A C 1
ATOM 1926 O O . TYR A 1 237 ? 10.394 -6.440 -6.841 1.00 92.81 237 TYR A O 1
ATOM 1934 N N . TRP A 1 238 ? 8.792 -4.993 -6.215 1.00 93.12 238 TRP A N 1
ATOM 1935 C CA . TRP A 1 238 ? 9.321 -3.859 -6.969 1.00 93.12 238 TRP A CA 1
ATOM 1936 C C . TRP A 1 238 ? 10.727 -3.455 -6.500 1.00 93.12 238 TRP A C 1
ATOM 1938 O O . TRP A 1 238 ? 11.669 -3.408 -7.297 1.00 93.12 238 TRP A O 1
ATOM 1948 N N . ALA A 1 239 ? 10.897 -3.227 -5.197 1.00 93.69 239 ALA A N 1
ATOM 1949 C CA . ALA A 1 239 ? 12.172 -2.853 -4.603 1.00 93.69 239 ALA A CA 1
ATOM 1950 C C . ALA A 1 239 ? 13.169 -4.015 -4.598 1.00 93.69 239 ALA A C 1
ATOM 1952 O O . ALA A 1 239 ? 14.349 -3.805 -4.877 1.00 93.69 239 ALA A O 1
ATOM 1953 N N . GLY A 1 240 ? 12.701 -5.240 -4.347 1.00 90.69 240 GLY A N 1
ATOM 1954 C CA . GLY A 1 240 ? 13.518 -6.447 -4.406 1.00 90.69 240 GLY A CA 1
ATOM 1955 C C . GLY A 1 240 ? 14.103 -6.653 -5.798 1.00 90.69 240 GLY A C 1
ATOM 1956 O O . GLY A 1 240 ? 15.317 -6.777 -5.943 1.00 90.69 240 GLY A O 1
ATOM 1957 N N . ALA A 1 241 ? 13.277 -6.584 -6.843 1.00 88.19 241 ALA A N 1
ATOM 1958 C CA . ALA A 1 241 ? 13.753 -6.691 -8.218 1.00 88.19 241 ALA A CA 1
ATOM 1959 C C . ALA A 1 241 ? 14.786 -5.611 -8.556 1.00 88.19 241 ALA A C 1
ATOM 1961 O O . ALA A 1 241 ? 15.785 -5.904 -9.213 1.00 88.19 241 ALA A O 1
ATOM 1962 N N . ARG A 1 242 ? 14.596 -4.378 -8.069 1.00 87.06 242 ARG A N 1
ATOM 1963 C CA . ARG A 1 242 ? 15.585 -3.309 -8.241 1.00 87.06 242 ARG A CA 1
ATOM 1964 C C . ARG A 1 242 ? 16.899 -3.617 -7.521 1.00 87.06 242 ARG A C 1
ATOM 1966 O O . ARG A 1 242 ? 17.951 -3.471 -8.139 1.00 87.06 242 ARG A O 1
ATOM 1973 N N . ALA A 1 243 ? 16.846 -4.073 -6.269 1.00 87.25 243 ALA A N 1
ATOM 1974 C CA . ALA A 1 243 ? 18.028 -4.451 -5.497 1.00 87.25 243 ALA A CA 1
ATOM 1975 C C . ALA A 1 243 ? 18.824 -5.565 -6.202 1.00 87.25 243 ALA A C 1
ATOM 1977 O O . ALA A 1 243 ? 20.023 -5.410 -6.434 1.00 87.25 243 ALA A O 1
ATOM 1978 N N . PHE A 1 244 ? 18.149 -6.626 -6.653 1.00 80.88 244 PHE A N 1
ATOM 1979 C CA . PHE A 1 244 ? 18.790 -7.754 -7.340 1.00 80.88 244 PHE A CA 1
ATOM 1980 C C . PHE A 1 244 ? 19.367 -7.397 -8.717 1.00 80.88 244 PHE A C 1
ATOM 1982 O O . PHE A 1 244 ? 20.400 -7.939 -9.106 1.00 80.88 244 PHE A O 1
ATOM 1989 N N . VAL A 1 245 ? 18.745 -6.472 -9.454 1.00 74.81 245 VAL A N 1
ATOM 1990 C CA . VAL A 1 245 ? 19.240 -6.026 -10.770 1.00 74.81 245 VAL A CA 1
ATOM 1991 C C . VAL A 1 245 ? 20.557 -5.248 -10.662 1.00 74.81 245 VAL A C 1
ATOM 1993 O O . VAL A 1 245 ? 21.335 -5.237 -11.612 1.00 74.81 245 VAL A O 1
ATOM 1996 N N . THR A 1 246 ? 20.843 -4.619 -9.518 1.00 63.53 246 THR A N 1
ATOM 1997 C CA . THR A 1 246 ? 22.111 -3.892 -9.318 1.00 63.53 246 THR A CA 1
ATOM 1998 C C . THR A 1 246 ? 23.317 -4.800 -9.060 1.00 63.53 246 THR A C 1
ATOM 2000 O O . THR A 1 246 ? 24.448 -4.385 -9.297 1.00 63.53 246 THR A O 1
ATOM 2003 N N . THR A 1 247 ? 23.095 -6.052 -8.653 1.00 56.25 247 THR A N 1
ATOM 2004 C CA . THR A 1 247 ? 24.140 -7.069 -8.450 1.00 56.25 247 THR A CA 1
ATOM 2005 C C . THR A 1 247 ? 24.420 -7.849 -9.746 1.00 56.25 247 THR A C 1
ATOM 2007 O O . THR A 1 247 ? 23.910 -8.938 -9.980 1.00 56.25 247 THR A O 1
ATOM 2010 N N . GLU A 1 248 ? 25.211 -7.237 -10.626 1.00 48.19 248 GLU A N 1
ATOM 2011 C CA . GLU A 1 248 ? 26.061 -7.819 -11.688 1.00 48.19 248 GLU A CA 1
ATOM 2012 C C . GLU A 1 248 ? 25.516 -8.757 -12.798 1.00 48.19 248 GLU A C 1
ATOM 2014 O O . GLU A 1 248 ? 26.219 -8.895 -13.791 1.00 48.19 248 GLU A O 1
ATOM 2019 N N . HIS A 1 249 ? 24.316 -9.353 -12.777 1.00 46.06 249 HIS A N 1
ATOM 2020 C CA . HIS A 1 249 ? 23.890 -10.281 -13.864 1.00 46.06 249 HIS A CA 1
ATOM 2021 C C . HIS A 1 249 ? 22.383 -10.220 -14.215 1.00 46.06 249 HIS A C 1
ATOM 2023 O O . HIS A 1 249 ? 21.695 -11.232 -14.371 1.00 46.06 249 HIS A O 1
ATOM 2029 N N . ALA A 1 250 ? 21.843 -9.010 -14.374 1.00 46.72 250 ALA A N 1
ATOM 2030 C CA . ALA A 1 250 ? 20.405 -8.734 -14.523 1.00 46.72 250 ALA A CA 1
ATOM 2031 C C . ALA A 1 250 ? 19.722 -9.200 -15.832 1.00 46.72 250 ALA A C 1
ATOM 2033 O O . ALA A 1 250 ? 18.515 -9.016 -15.990 1.00 46.72 250 ALA A O 1
ATOM 2034 N N . ASN A 1 251 ? 20.453 -9.813 -16.766 1.00 54.03 251 ASN A N 1
ATOM 2035 C CA . ASN A 1 251 ? 19.911 -10.274 -18.052 1.00 54.03 251 ASN A CA 1
ATOM 2036 C C . ASN A 1 251 ? 19.774 -11.799 -18.154 1.00 54.03 251 ASN A C 1
ATOM 2038 O O . ASN A 1 251 ? 19.618 -12.335 -19.249 1.00 54.03 251 ASN A O 1
ATOM 2042 N N . ASN A 1 252 ? 19.785 -12.505 -17.024 1.00 64.38 252 ASN A N 1
ATOM 2043 C CA . ASN A 1 252 ? 19.688 -13.958 -17.024 1.00 64.38 252 ASN A CA 1
ATOM 2044 C C . ASN A 1 252 ? 18.236 -14.438 -17.142 1.00 64.38 252 ASN A C 1
ATOM 2046 O O . ASN A 1 252 ? 17.317 -13.918 -16.504 1.00 64.38 252 ASN A O 1
ATOM 2050 N N . LEU A 1 253 ? 18.048 -15.496 -17.931 1.00 70.38 253 LEU A N 1
ATOM 2051 C CA . LEU A 1 253 ? 16.789 -16.226 -18.101 1.00 70.38 253 LEU A CA 1
ATOM 2052 C C . LEU A 1 253 ? 16.160 -16.621 -16.748 1.00 70.38 253 LEU A C 1
ATOM 2054 O O . LEU A 1 253 ? 14.943 -16.542 -16.589 1.00 70.38 253 LEU A O 1
ATOM 2058 N N . ALA A 1 254 ? 16.991 -16.906 -15.740 1.00 74.25 254 ALA A N 1
ATOM 2059 C CA . ALA A 1 254 ? 16.571 -17.176 -14.366 1.00 74.25 254 ALA A CA 1
ATOM 2060 C C . ALA A 1 254 ? 15.741 -16.038 -13.742 1.00 74.25 254 ALA A C 1
ATOM 2062 O O . ALA A 1 254 ? 14.676 -16.299 -13.190 1.00 74.25 254 ALA A O 1
ATOM 2063 N N . ALA A 1 255 ? 16.153 -14.772 -13.886 1.00 73.88 255 ALA A N 1
ATOM 2064 C CA . ALA A 1 255 ? 15.409 -13.636 -13.330 1.00 73.88 255 ALA A CA 1
ATOM 2065 C C . ALA A 1 255 ? 14.017 -13.487 -13.972 1.00 73.88 255 ALA A C 1
ATOM 2067 O O . ALA A 1 255 ? 13.064 -13.062 -13.319 1.00 73.88 255 ALA A O 1
ATOM 2068 N N . ARG A 1 256 ? 13.878 -13.880 -15.247 1.00 75.50 256 ARG A N 1
ATOM 2069 C CA . ARG A 1 256 ? 12.586 -13.889 -15.947 1.00 75.50 256 ARG A CA 1
ATOM 2070 C C . ARG A 1 256 ? 11.683 -15.017 -15.457 1.00 75.50 256 ARG A C 1
ATOM 2072 O O . ARG A 1 256 ? 10.511 -14.756 -15.211 1.00 75.50 256 ARG A O 1
ATOM 2079 N N . ILE A 1 257 ? 12.221 -16.231 -15.293 1.00 80.25 257 ILE A N 1
ATOM 2080 C CA . ILE A 1 257 ? 11.476 -17.379 -14.742 1.00 80.25 257 ILE A CA 1
ATOM 2081 C C . ILE A 1 257 ? 10.980 -17.052 -13.336 1.00 80.25 257 ILE A C 1
ATOM 2083 O O . ILE A 1 257 ? 9.790 -17.174 -13.059 1.00 80.25 257 ILE A O 1
ATOM 2087 N N . VAL A 1 258 ? 11.879 -16.572 -12.477 1.00 81.56 258 VAL A N 1
ATOM 2088 C CA . VAL A 1 258 ? 11.553 -16.145 -11.114 1.00 81.56 258 VAL A CA 1
ATOM 2089 C C . VAL A 1 258 ? 10.463 -15.072 -11.158 1.00 81.56 258 VAL A C 1
ATOM 2091 O O . VAL A 1 258 ? 9.413 -15.257 -10.554 1.00 81.56 258 VAL A O 1
ATOM 2094 N N . GLY A 1 259 ? 10.627 -14.008 -11.950 1.00 82.50 259 GLY A N 1
ATOM 2095 C CA . GLY A 1 259 ? 9.593 -12.978 -12.101 1.00 82.50 259 GLY A CA 1
ATOM 2096 C C . GLY A 1 259 ? 8.226 -13.531 -12.528 1.00 82.50 259 GLY A C 1
ATOM 2097 O O . GLY A 1 259 ? 7.210 -13.153 -11.951 1.00 82.50 259 GLY A O 1
ATOM 2098 N N . ASN A 1 260 ? 8.198 -14.473 -13.478 1.00 85.25 260 ASN A N 1
ATOM 2099 C CA . ASN A 1 260 ? 6.962 -15.103 -13.954 1.00 85.25 260 ASN A CA 1
ATOM 2100 C C . ASN A 1 260 ? 6.260 -15.943 -12.882 1.00 85.25 260 ASN A C 1
ATOM 2102 O O . ASN A 1 260 ? 5.039 -16.021 -12.902 1.00 85.25 260 ASN A O 1
ATOM 2106 N N . ILE A 1 261 ? 7.005 -16.582 -11.979 1.00 87.12 261 ILE A N 1
ATOM 2107 C CA . ILE A 1 261 ? 6.431 -17.379 -10.886 1.00 87.12 261 ILE A CA 1
ATOM 2108 C C . ILE A 1 261 ? 5.961 -16.454 -9.761 1.00 87.12 261 ILE A C 1
ATOM 2110 O O . ILE A 1 261 ? 4.824 -16.545 -9.307 1.00 87.12 261 ILE A O 1
ATOM 2114 N N . PHE A 1 262 ? 6.816 -15.525 -9.335 1.00 89.44 262 PHE A N 1
ATOM 2115 C CA . PHE A 1 262 ? 6.555 -14.684 -8.169 1.00 89.44 262 PHE A CA 1
ATOM 2116 C C . PHE A 1 262 ? 5.433 -13.663 -8.383 1.00 89.44 262 PHE A C 1
ATOM 2118 O O . PHE A 1 262 ? 4.800 -13.267 -7.408 1.00 89.44 262 PHE A O 1
ATOM 2125 N N . ILE A 1 263 ? 5.124 -13.276 -9.627 1.00 90.94 263 ILE A N 1
ATOM 2126 C CA . ILE A 1 263 ? 4.006 -12.362 -9.900 1.00 90.94 263 ILE A CA 1
ATOM 2127 C C . ILE A 1 263 ? 2.649 -12.937 -9.491 1.00 90.94 263 ILE A C 1
ATOM 2129 O O . ILE A 1 263 ? 1.800 -12.204 -8.988 1.00 90.94 263 ILE A O 1
ATOM 2133 N N . TRP A 1 264 ? 2.479 -14.259 -9.583 1.00 94.00 264 TRP A N 1
ATOM 2134 C CA . TRP A 1 264 ? 1.289 -14.954 -9.088 1.00 94.00 264 TRP A CA 1
ATOM 2135 C C . TRP A 1 264 ? 1.155 -14.900 -7.566 1.00 94.00 264 TRP A C 1
ATOM 2137 O O . TRP A 1 264 ? 0.058 -15.102 -7.049 1.00 94.00 264 TRP A O 1
ATOM 2147 N N . GLY A 1 265 ? 2.224 -14.545 -6.847 1.00 94.25 265 GLY A N 1
ATOM 2148 C CA . GLY A 1 265 ? 2.165 -14.233 -5.422 1.00 94.25 265 GLY A CA 1
ATOM 2149 C C . GLY A 1 265 ? 1.155 -13.126 -5.107 1.00 94.25 265 GLY A C 1
ATOM 2150 O O . GLY A 1 265 ? 0.499 -13.201 -4.075 1.00 94.25 265 GLY A O 1
ATOM 2151 N N . ILE A 1 266 ? 0.946 -12.162 -6.015 1.00 95.19 266 ILE A N 1
ATOM 2152 C CA . ILE A 1 266 ? -0.089 -11.119 -5.878 1.00 95.19 266 ILE A CA 1
ATOM 2153 C C . ILE A 1 266 ? -1.488 -11.737 -5.872 1.00 95.19 266 ILE A C 1
ATOM 2155 O O . ILE A 1 266 ? -2.301 -11.394 -5.013 1.00 95.19 266 ILE A O 1
ATOM 2159 N N . LEU A 1 267 ? -1.756 -12.686 -6.776 1.00 96.56 267 LEU A N 1
ATOM 2160 C CA . LEU A 1 267 ? -3.031 -13.400 -6.801 1.00 96.56 267 LEU A CA 1
ATOM 2161 C C . LEU A 1 267 ? -3.203 -14.270 -5.560 1.00 96.56 267 LEU A C 1
ATOM 2163 O O . LEU A 1 267 ? -4.254 -14.209 -4.939 1.00 96.56 267 LEU A O 1
ATOM 2167 N N . ALA A 1 268 ? -2.190 -15.055 -5.190 1.00 96.50 268 ALA A N 1
ATOM 2168 C CA . ALA A 1 268 ? -2.259 -15.936 -4.026 1.00 96.50 268 ALA A CA 1
ATOM 2169 C C . ALA A 1 268 ? -2.503 -15.143 -2.732 1.00 96.50 268 ALA A C 1
ATOM 2171 O O . ALA A 1 268 ? -3.362 -15.510 -1.932 1.00 96.50 268 ALA A O 1
ATOM 2172 N N . TYR A 1 269 ? -1.796 -14.023 -2.562 1.00 96.06 269 TYR A N 1
ATOM 2173 C CA . TYR A 1 269 ? -1.962 -13.131 -1.421 1.00 96.06 269 TYR A CA 1
ATOM 2174 C C . TYR A 1 269 ? -3.355 -12.489 -1.411 1.00 96.06 269 TYR A C 1
ATOM 2176 O O . TYR A 1 269 ? -4.050 -12.565 -0.403 1.00 96.06 269 TYR A O 1
ATOM 2184 N N . GLY A 1 270 ? -3.821 -11.937 -2.536 1.00 94.38 270 GLY A N 1
ATOM 2185 C CA . GLY A 1 270 ? -5.167 -11.357 -2.625 1.00 94.38 270 GLY A CA 1
ATOM 2186 C C . GLY A 1 270 ? -6.284 -12.384 -2.423 1.00 94.38 270 GLY A C 1
ATOM 2187 O O . GLY A 1 270 ? -7.221 -12.134 -1.666 1.00 94.38 270 GLY A O 1
ATOM 2188 N N . ALA A 1 271 ? -6.154 -13.568 -3.024 1.00 94.12 271 ALA A N 1
ATOM 2189 C CA . ALA A 1 271 ? -7.090 -14.674 -2.854 1.00 94.12 271 ALA A CA 1
ATOM 2190 C C . ALA A 1 271 ? -7.157 -15.133 -1.394 1.00 94.12 271 ALA A C 1
ATOM 2192 O O . ALA A 1 271 ? -8.250 -15.385 -0.899 1.00 94.12 271 ALA A O 1
ATOM 2193 N N . PHE A 1 272 ? -6.029 -15.187 -0.676 1.00 94.38 272 PHE A N 1
ATOM 2194 C CA . PHE A 1 272 ? -6.020 -15.520 0.750 1.00 94.38 272 PHE A CA 1
ATOM 2195 C C . PHE A 1 272 ? -6.918 -14.580 1.570 1.00 94.38 272 PHE A C 1
ATOM 2197 O O . PHE A 1 272 ? -7.717 -15.068 2.373 1.00 94.38 272 PHE A O 1
ATOM 2204 N N . PHE A 1 273 ? -6.856 -13.262 1.344 1.00 92.25 273 PHE A N 1
ATOM 2205 C CA . PHE A 1 273 ? -7.713 -12.313 2.068 1.00 92.25 273 PHE A CA 1
ATOM 2206 C C . PHE A 1 273 ? -9.171 -12.337 1.620 1.00 92.25 273 PHE A C 1
ATOM 2208 O O . PHE A 1 273 ? -10.064 -12.298 2.467 1.00 92.25 273 PHE A O 1
ATOM 2215 N N . LEU A 1 274 ? -9.422 -12.458 0.316 1.00 91.88 274 LEU A N 1
ATOM 2216 C CA . LEU A 1 274 ? -10.780 -12.594 -0.218 1.00 91.88 274 LEU A CA 1
ATOM 2217 C C . LEU A 1 274 ? -11.465 -13.864 0.302 1.00 91.88 274 LEU A C 1
ATOM 2219 O O . LEU A 1 274 ? -12.649 -13.851 0.612 1.00 91.88 274 LEU A O 1
ATOM 2223 N N . VAL A 1 275 ? -10.717 -14.956 0.449 1.00 90.69 275 VAL A N 1
ATOM 2224 C CA . VAL A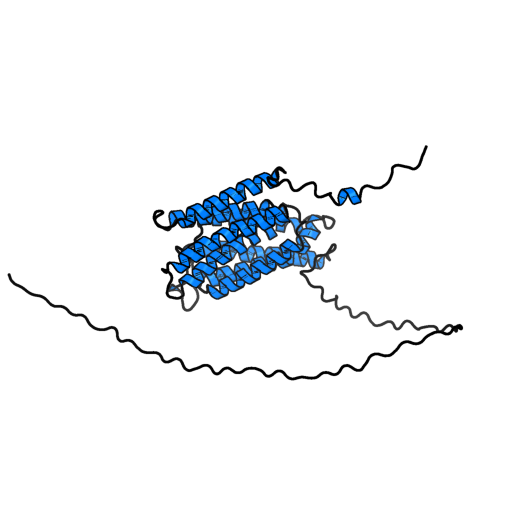 1 275 ? -11.236 -16.234 0.943 1.00 90.69 275 VAL A CA 1
ATOM 2225 C C . VAL A 1 275 ? -11.413 -16.243 2.459 1.00 90.69 275 VAL A C 1
ATOM 2227 O O . VAL A 1 275 ? -12.436 -16.711 2.952 1.00 90.69 275 VAL A O 1
ATOM 2230 N N . THR A 1 276 ? -10.399 -15.796 3.200 1.00 89.19 276 THR A N 1
ATOM 2231 C CA . THR A 1 276 ? -10.342 -15.985 4.659 1.00 89.19 276 THR A CA 1
ATOM 2232 C C . THR A 1 276 ? -11.075 -14.874 5.400 1.00 89.19 276 THR A C 1
ATOM 2234 O O . THR A 1 276 ? -11.757 -15.141 6.382 1.00 89.19 276 THR A O 1
ATOM 2237 N N . PHE A 1 277 ? -10.953 -13.635 4.919 1.00 87.44 277 PHE A N 1
ATOM 2238 C CA . PHE A 1 277 ? -11.501 -12.447 5.579 1.00 87.44 277 PHE A CA 1
ATOM 2239 C C . PHE A 1 277 ? -12.667 -11.819 4.811 1.00 87.44 277 PHE A C 1
ATOM 2241 O O . PHE A 1 277 ? -13.261 -10.867 5.308 1.00 87.44 277 PHE A O 1
ATOM 2248 N N . LYS A 1 278 ? -12.991 -12.324 3.608 1.00 89.38 278 LYS A N 1
ATOM 2249 C CA . LYS A 1 278 ? -13.970 -11.713 2.690 1.00 89.38 278 LYS A CA 1
ATOM 2250 C C . LYS A 1 278 ? -13.699 -10.226 2.443 1.00 89.38 278 LYS A C 1
ATOM 2252 O O . LYS A 1 278 ? -14.611 -9.425 2.253 1.00 89.38 278 LYS A O 1
ATOM 2257 N N . ASP A 1 279 ? -12.423 -9.848 2.451 1.00 89.94 279 ASP A N 1
ATOM 2258 C CA . ASP A 1 279 ? -12.030 -8.450 2.356 1.00 89.94 279 ASP A CA 1
ATOM 2259 C C . ASP A 1 279 ? -11.853 -8.026 0.895 1.00 89.94 279 ASP A C 1
ATOM 2261 O O . ASP A 1 279 ? -10.793 -8.190 0.284 1.00 89.94 279 ASP A O 1
ATOM 2265 N N . ALA A 1 280 ? -12.908 -7.434 0.338 1.00 93.44 280 ALA A N 1
ATOM 2266 C CA . ALA A 1 280 ? -12.891 -6.883 -1.011 1.00 93.44 280 ALA A CA 1
ATOM 2267 C C . ALA A 1 280 ? -11.937 -5.683 -1.167 1.00 93.44 280 ALA A C 1
ATOM 2269 O O . ALA A 1 280 ? -11.498 -5.389 -2.278 1.00 93.44 280 ALA A O 1
ATOM 2270 N N . THR A 1 281 ? -11.594 -4.977 -0.086 1.00 94.44 281 THR A N 1
ATOM 2271 C CA . THR A 1 281 ? -10.808 -3.735 -0.167 1.00 94.44 281 THR A CA 1
ATOM 2272 C C . THR A 1 281 ? -9.347 -4.010 -0.497 1.00 94.44 281 THR A C 1
ATOM 2274 O O . THR A 1 281 ? -8.771 -3.335 -1.352 1.00 94.44 281 THR A O 1
ATOM 2277 N N . ILE A 1 282 ? -8.754 -5.038 0.117 1.00 94.69 282 ILE A N 1
ATOM 2278 C CA . ILE A 1 282 ? -7.379 -5.448 -0.182 1.00 94.69 282 ILE A CA 1
ATOM 2279 C C . ILE A 1 282 ? -7.286 -6.137 -1.545 1.00 94.69 282 ILE A C 1
ATOM 2281 O O . ILE A 1 282 ? -6.334 -5.888 -2.285 1.00 94.69 282 ILE A O 1
ATOM 2285 N N . GLY A 1 283 ? -8.296 -6.929 -1.923 1.00 95.31 283 GLY A N 1
ATOM 2286 C CA . GLY A 1 283 ? -8.385 -7.514 -3.261 1.00 95.31 283 GLY A CA 1
ATOM 2287 C C . GLY A 1 283 ? -8.458 -6.439 -4.350 1.00 95.31 283 GLY A C 1
ATOM 2288 O O . GLY A 1 283 ? -7.699 -6.491 -5.321 1.00 95.31 283 GLY A O 1
ATOM 2289 N N . LEU A 1 284 ? -9.277 -5.400 -4.147 1.00 95.50 284 LEU A N 1
ATOM 2290 C CA . LEU A 1 284 ? -9.372 -4.263 -5.061 1.00 95.50 284 LEU A CA 1
ATOM 2291 C C . LEU A 1 284 ? -8.057 -3.472 -5.109 1.00 95.50 284 LEU A C 1
ATOM 2293 O O . LEU A 1 284 ? -7.578 -3.158 -6.198 1.00 95.50 284 LEU A O 1
ATOM 2297 N N . ALA A 1 285 ? -7.429 -3.204 -3.963 1.00 97.19 285 ALA A N 1
ATOM 2298 C CA . ALA A 1 285 ? -6.139 -2.517 -3.910 1.00 97.19 285 ALA A CA 1
ATOM 2299 C C . ALA A 1 285 ? -5.044 -3.281 -4.681 1.00 97.19 285 ALA A C 1
ATOM 2301 O O . ALA A 1 285 ? -4.334 -2.696 -5.504 1.00 97.19 285 ALA A O 1
ATOM 2302 N N . LEU A 1 286 ? -4.953 -4.600 -4.484 1.00 97.38 286 LEU A N 1
ATOM 2303 C CA . LEU A 1 286 ? -4.023 -5.462 -5.217 1.00 97.38 286 LEU A CA 1
ATOM 2304 C C . LEU A 1 286 ? -4.365 -5.541 -6.708 1.00 97.38 286 LEU A C 1
ATOM 2306 O O . LEU A 1 286 ? -3.445 -5.586 -7.522 1.00 97.38 286 LEU A O 1
ATOM 2310 N N . SER A 1 287 ? -5.647 -5.497 -7.087 1.00 97.44 287 SER A N 1
ATOM 2311 C CA . SER A 1 287 ? -6.049 -5.467 -8.499 1.00 97.44 287 SER A CA 1
ATOM 2312 C C . SER A 1 287 ? -5.529 -4.218 -9.222 1.00 97.44 287 SER A C 1
ATOM 2314 O O . SER A 1 287 ? -4.936 -4.328 -10.295 1.00 97.44 287 SER A O 1
ATOM 2316 N N . VAL A 1 288 ? -5.648 -3.040 -8.597 1.00 97.75 288 VAL A N 1
ATOM 2317 C CA . VAL A 1 288 ? -5.155 -1.768 -9.149 1.00 97.75 288 VAL A CA 1
ATOM 2318 C C . VAL A 1 288 ? -3.633 -1.789 -9.284 1.00 97.75 288 VAL A C 1
ATOM 2320 O O . VAL A 1 288 ? -3.095 -1.386 -10.316 1.00 97.75 288 VAL A O 1
ATOM 2323 N N . LEU A 1 289 ? -2.921 -2.303 -8.279 1.00 97.50 289 LEU A N 1
ATOM 2324 C CA . LEU A 1 289 ? -1.462 -2.428 -8.329 1.00 97.50 289 LEU A CA 1
ATOM 2325 C C . LEU A 1 289 ? -0.994 -3.494 -9.339 1.00 97.50 289 LEU A C 1
ATOM 2327 O O . LEU A 1 289 ? 0.026 -3.305 -10.006 1.00 97.50 289 LEU A O 1
ATOM 2331 N N . ALA A 1 290 ? -1.746 -4.581 -9.524 1.00 96.75 290 ALA A N 1
ATOM 2332 C CA . ALA A 1 290 ? -1.484 -5.566 -10.574 1.00 96.75 290 ALA A CA 1
ATOM 2333 C C . ALA A 1 290 ? -1.666 -4.947 -11.970 1.00 96.75 290 ALA A C 1
ATOM 2335 O O . ALA A 1 290 ? -0.789 -5.097 -12.823 1.00 96.75 290 ALA A O 1
ATOM 2336 N N . PHE A 1 291 ? -2.725 -4.158 -12.185 1.00 96.69 291 PHE A N 1
ATOM 2337 C CA . PHE A 1 291 ? -2.895 -3.388 -13.419 1.00 96.69 291 PHE A CA 1
ATOM 2338 C C . PHE A 1 291 ? -1.780 -2.361 -13.629 1.00 96.69 291 PHE A C 1
ATOM 2340 O O . PHE A 1 291 ? -1.274 -2.238 -14.746 1.00 96.69 291 PHE A O 1
ATOM 2347 N N . SER A 1 292 ? -1.335 -1.679 -12.569 1.00 96.00 292 SER A N 1
ATOM 2348 C CA . SER A 1 292 ? -0.173 -0.788 -12.646 1.00 96.00 292 SER A CA 1
ATOM 2349 C C . SER A 1 292 ? 1.089 -1.535 -13.080 1.00 96.00 292 SER A C 1
ATOM 2351 O O . SER A 1 292 ? 1.818 -1.067 -13.954 1.00 96.00 292 SER A O 1
ATOM 2353 N N . THR A 1 293 ? 1.322 -2.726 -12.526 1.00 94.12 293 THR A N 1
ATOM 2354 C CA . THR A 1 293 ? 2.451 -3.590 -12.900 1.00 94.12 293 THR A CA 1
ATOM 2355 C C . THR A 1 293 ? 2.366 -4.001 -14.372 1.00 94.12 293 THR A C 1
ATOM 2357 O O . THR A 1 293 ? 3.342 -3.874 -15.109 1.00 94.12 293 THR A O 1
ATOM 2360 N N . GLY A 1 294 ? 1.187 -4.432 -14.833 1.00 91.88 294 GLY A N 1
ATOM 2361 C CA . GLY A 1 294 ? 0.955 -4.820 -16.227 1.00 91.88 294 GLY A CA 1
ATOM 2362 C C . GLY A 1 294 ? 1.181 -3.669 -17.202 1.00 91.88 294 GLY A C 1
ATOM 2363 O O . GLY A 1 294 ? 1.904 -3.826 -18.186 1.00 91.88 294 GLY A O 1
ATOM 2364 N N . ALA A 1 295 ? 0.643 -2.487 -16.893 1.00 92.38 295 ALA A N 1
ATOM 2365 C CA . ALA A 1 295 ? 0.862 -1.278 -17.681 1.00 92.38 295 ALA A CA 1
ATOM 2366 C C . ALA A 1 295 ? 2.336 -0.836 -17.665 1.00 92.38 295 ALA A C 1
ATOM 2368 O O . ALA A 1 295 ? 2.866 -0.407 -18.690 1.00 92.38 295 ALA A O 1
ATOM 2369 N N . GLY A 1 296 ? 3.019 -0.963 -16.524 1.00 88.12 296 GLY A N 1
ATOM 2370 C CA . GLY A 1 296 ? 4.445 -0.673 -16.390 1.00 88.12 296 GLY A CA 1
ATOM 2371 C C . GLY A 1 296 ? 5.298 -1.586 -17.268 1.00 88.12 296 GLY A C 1
ATOM 2372 O O . GLY A 1 296 ? 6.145 -1.107 -18.019 1.00 88.12 296 GLY A O 1
ATOM 2373 N N . GLN A 1 297 ? 5.040 -2.893 -17.243 1.00 87.00 297 GLN A N 1
ATOM 2374 C CA . GLN A 1 297 ? 5.733 -3.877 -18.082 1.00 87.00 297 GLN A CA 1
ATOM 2375 C C . GLN A 1 297 ? 5.450 -3.669 -19.577 1.00 87.00 297 GLN A C 1
ATOM 2377 O O . GLN A 1 297 ? 6.377 -3.726 -20.384 1.00 87.00 297 GLN A O 1
ATOM 2382 N N . PHE A 1 298 ? 4.190 -3.404 -19.940 1.00 84.31 298 PHE A N 1
ATOM 2383 C CA . PHE A 1 298 ? 3.766 -3.218 -21.330 1.00 84.31 298 PHE A CA 1
ATOM 2384 C C . PHE A 1 298 ? 4.427 -2.000 -21.988 1.00 84.31 298 PHE A C 1
ATOM 2386 O O . PHE A 1 298 ? 4.841 -2.068 -23.141 1.00 84.31 298 PHE A O 1
ATOM 2393 N N . LEU A 1 299 ? 4.560 -0.893 -21.250 1.00 81.06 299 LEU A N 1
ATOM 2394 C CA . LEU A 1 299 ? 5.102 0.362 -21.784 1.00 81.06 299 LEU A CA 1
ATOM 2395 C C . LEU A 1 299 ? 6.635 0.449 -21.742 1.00 81.06 299 LEU A C 1
ATOM 2397 O O . LEU A 1 299 ? 7.209 1.317 -22.394 1.00 81.06 299 LEU A O 1
ATOM 2401 N N . THR A 1 300 ? 7.315 -0.411 -20.978 1.00 68.88 300 THR A N 1
ATOM 2402 C CA . THR A 1 300 ? 8.774 -0.314 -20.775 1.00 68.88 300 THR A CA 1
ATOM 2403 C C . THR A 1 300 ? 9.601 -1.279 -21.624 1.00 68.88 300 THR A C 1
ATOM 2405 O O . THR A 1 300 ? 10.806 -1.058 -21.786 1.00 68.88 300 THR A O 1
ATOM 2408 N N . LYS A 1 301 ? 9.006 -2.341 -22.184 1.00 59.50 301 LYS A N 1
ATOM 2409 C CA . LYS A 1 301 ? 9.709 -3.321 -23.030 1.00 59.50 301 LYS A CA 1
ATOM 2410 C C . LYS A 1 301 ? 8.855 -3.772 -24.212 1.00 59.50 301 LYS A C 1
ATOM 2412 O O . LYS A 1 301 ? 7.641 -3.862 -24.104 1.00 59.50 301 LYS A O 1
ATOM 2417 N N . LEU A 1 302 ? 9.513 -4.108 -25.329 1.00 53.66 302 LEU A N 1
ATOM 2418 C CA . LEU A 1 302 ? 8.848 -4.658 -26.514 1.00 53.66 302 LEU A CA 1
ATOM 2419 C C . LEU A 1 302 ? 8.018 -5.911 -26.137 1.00 53.66 302 LEU A C 1
ATOM 2421 O O . LEU A 1 302 ? 8.606 -6.896 -25.676 1.00 53.66 302 LEU A O 1
ATOM 2425 N N . PRO A 1 303 ? 6.686 -5.909 -26.366 1.00 54.09 303 PRO A N 1
ATOM 2426 C CA . PRO A 1 303 ? 5.749 -6.943 -25.895 1.00 54.09 303 PRO A CA 1
ATOM 2427 C C . PRO A 1 303 ? 6.016 -8.371 -26.393 1.00 54.09 303 PRO A C 1
ATOM 2429 O O . PRO A 1 303 ? 5.478 -9.329 -25.847 1.00 54.09 303 PRO A O 1
ATOM 2432 N N . ILE A 1 304 ? 6.849 -8.525 -27.424 1.00 48.97 304 ILE A N 1
ATOM 2433 C CA . ILE A 1 304 ? 7.046 -9.778 -28.167 1.00 48.97 304 ILE A CA 1
ATOM 2434 C C . ILE A 1 304 ? 7.868 -10.813 -27.373 1.00 48.97 304 ILE A C 1
ATOM 2436 O O . ILE A 1 304 ? 7.778 -12.005 -27.646 1.00 48.97 304 ILE A O 1
ATOM 2440 N N . PHE A 1 305 ? 8.633 -10.397 -26.353 1.00 52.53 305 PHE A N 1
ATOM 2441 C CA . PHE A 1 305 ? 9.568 -11.291 -25.648 1.00 52.53 305 PHE A CA 1
ATOM 2442 C C . PHE A 1 305 ? 9.221 -11.592 -24.179 1.00 52.53 305 PHE A C 1
ATOM 2444 O O . PHE A 1 305 ? 9.998 -12.285 -23.513 1.00 52.53 305 PHE A O 1
ATOM 2451 N N . GLN A 1 306 ? 8.101 -11.089 -23.636 1.00 63.66 306 GLN A N 1
ATOM 2452 C CA . GLN A 1 306 ? 7.722 -11.334 -22.235 1.00 63.66 306 GLN A CA 1
ATOM 2453 C C . GLN A 1 306 ? 6.204 -11.462 -22.031 1.00 63.66 306 GLN A C 1
ATOM 2455 O O . GLN A 1 306 ? 5.462 -10.505 -22.206 1.00 63.66 306 GLN A O 1
ATOM 2460 N N . LEU A 1 307 ? 5.768 -12.623 -21.529 1.00 74.00 307 LEU A N 1
ATOM 2461 C CA . LEU A 1 307 ? 4.380 -12.921 -21.122 1.00 74.00 307 LEU A CA 1
ATOM 2462 C C . LEU A 1 307 ? 3.940 -12.218 -19.816 1.00 74.00 307 LEU A C 1
ATOM 2464 O O . LEU A 1 307 ? 2.797 -12.351 -19.391 1.00 74.00 307 LEU A O 1
ATOM 2468 N N . GLN A 1 308 ? 4.838 -11.472 -19.165 1.00 80.62 308 GLN A N 1
ATOM 2469 C CA . GLN A 1 308 ? 4.635 -10.920 -17.818 1.00 80.62 308 GLN A CA 1
ATOM 2470 C C . GLN A 1 308 ? 3.466 -9.939 -17.731 1.00 80.62 308 GLN A C 1
ATOM 2472 O O . GLN A 1 308 ? 2.698 -10.000 -16.774 1.00 80.62 308 GLN A O 1
ATOM 2477 N N . TRP A 1 309 ? 3.295 -9.086 -18.745 1.00 86.75 309 TRP A N 1
ATOM 2478 C CA . TRP A 1 309 ? 2.199 -8.116 -18.771 1.00 86.75 309 TRP A CA 1
ATOM 2479 C C . TRP A 1 309 ? 0.840 -8.819 -18.799 1.00 86.75 309 TRP A C 1
ATOM 2481 O O . TRP A 1 309 ? -0.046 -8.440 -18.037 1.00 86.75 309 TRP A O 1
ATOM 2491 N N . ILE A 1 310 ? 0.704 -9.902 -19.576 1.00 89.50 310 ILE A N 1
ATOM 2492 C CA . ILE A 1 310 ? -0.522 -10.710 -19.636 1.00 89.50 310 ILE A CA 1
ATOM 2493 C C . ILE A 1 310 ? -0.840 -11.278 -18.254 1.00 89.50 310 ILE A C 1
ATOM 2495 O O . ILE A 1 310 ? -1.975 -11.177 -17.803 1.00 89.50 310 ILE A O 1
ATOM 2499 N N . PHE A 1 311 ? 0.154 -11.827 -17.550 1.00 91.81 311 PHE A N 1
ATOM 2500 C CA . PHE A 1 311 ? -0.059 -12.356 -16.200 1.00 91.81 311 PHE A CA 1
ATOM 2501 C C . PHE A 1 311 ? -0.520 -11.265 -15.234 1.00 91.81 311 PHE A C 1
ATOM 2503 O O . PHE A 1 311 ? -1.504 -11.468 -14.531 1.00 91.81 311 PHE A O 1
ATOM 2510 N N . SER A 1 312 ? 0.111 -10.089 -15.249 1.00 92.56 312 SER A N 1
ATOM 2511 C CA . SER A 1 312 ? -0.300 -8.952 -14.416 1.00 92.56 312 SER A CA 1
ATOM 2512 C C . SER A 1 312 ? -1.743 -8.513 -14.677 1.00 92.56 312 SER A C 1
ATOM 2514 O O . SER A 1 312 ? -2.505 -8.330 -13.728 1.00 92.56 312 SER A O 1
ATOM 2516 N N . PHE A 1 313 ? -2.142 -8.371 -15.947 1.00 94.69 313 PHE A N 1
ATOM 2517 C CA . PHE A 1 313 ? -3.516 -7.996 -16.303 1.00 94.69 313 PHE A CA 1
ATOM 2518 C C . PHE A 1 313 ? -4.522 -9.082 -15.926 1.00 94.69 313 PHE A C 1
ATOM 2520 O O . PHE A 1 313 ? -5.579 -8.758 -15.390 1.00 94.69 313 PHE A O 1
ATOM 2527 N N . THR A 1 314 ? -4.192 -10.357 -16.142 1.00 96.19 314 THR A N 1
ATOM 2528 C CA . THR A 1 314 ? -5.043 -11.485 -15.737 1.00 96.19 314 THR A CA 1
ATOM 2529 C C . THR A 1 314 ? -5.226 -11.518 -14.222 1.00 96.19 314 THR A C 1
ATOM 2531 O O . THR A 1 314 ? -6.353 -11.624 -13.748 1.00 96.19 314 THR A O 1
ATOM 2534 N N . ILE A 1 315 ? -4.147 -11.366 -13.449 1.00 96.12 315 ILE A N 1
ATOM 2535 C CA . ILE A 1 315 ? -4.206 -11.299 -11.983 1.00 96.12 315 ILE A CA 1
ATOM 2536 C C . ILE A 1 315 ? -5.059 -10.107 -11.536 1.00 96.12 315 ILE A C 1
ATOM 2538 O O . ILE A 1 315 ? -5.932 -10.270 -10.684 1.00 96.12 315 ILE A O 1
ATOM 2542 N N . GLY A 1 316 ? -4.846 -8.931 -12.136 1.00 96.38 316 GLY A N 1
ATOM 2543 C CA . GLY A 1 316 ? -5.639 -7.733 -11.867 1.00 96.38 316 GLY A CA 1
ATOM 2544 C C . GLY A 1 316 ? -7.127 -7.949 -12.137 1.00 96.38 316 GLY A C 1
ATOM 2545 O O . GLY A 1 316 ? -7.949 -7.667 -11.272 1.00 96.38 316 GLY A O 1
ATOM 2546 N N . ALA A 1 317 ? -7.479 -8.526 -13.286 1.00 97.19 317 ALA A N 1
ATOM 2547 C CA . ALA A 1 317 ? -8.864 -8.811 -13.649 1.00 97.19 317 ALA A CA 1
ATOM 2548 C C . ALA A 1 317 ? -9.515 -9.829 -12.700 1.00 97.19 317 ALA A C 1
ATOM 2550 O O . ALA A 1 317 ? -10.616 -9.584 -12.211 1.00 97.19 317 ALA A O 1
ATOM 2551 N N . LEU A 1 318 ? -8.829 -10.935 -12.392 1.00 96.62 318 LEU A N 1
ATOM 2552 C CA . LEU A 1 318 ? -9.334 -11.956 -11.469 1.00 96.62 318 LEU A CA 1
ATOM 2553 C C . LEU A 1 318 ? -9.600 -11.372 -10.078 1.00 96.62 318 LEU A C 1
ATOM 2555 O O . LEU A 1 318 ? -10.689 -11.556 -9.535 1.00 96.62 318 LEU A O 1
ATOM 2559 N N . LEU A 1 319 ? -8.635 -10.631 -9.522 1.00 96.56 319 LEU A N 1
ATOM 2560 C CA . LEU A 1 319 ? -8.800 -9.980 -8.223 1.00 96.56 319 LEU A CA 1
ATOM 2561 C C . LEU A 1 319 ? -9.899 -8.918 -8.256 1.00 96.56 319 LEU A C 1
ATOM 2563 O O . LEU A 1 319 ? -10.665 -8.828 -7.302 1.00 96.56 319 LEU A O 1
ATOM 2567 N N . PHE A 1 320 ? -10.011 -8.145 -9.337 1.00 96.56 320 PHE A N 1
ATOM 2568 C CA . PHE A 1 320 ? -11.048 -7.126 -9.487 1.00 96.56 320 PHE A CA 1
ATOM 2569 C C . PHE A 1 320 ? -12.449 -7.743 -9.472 1.00 96.56 320 PHE A C 1
ATOM 2571 O O . PHE A 1 320 ? -13.267 -7.379 -8.627 1.00 96.56 320 PHE A O 1
ATOM 2578 N N . PHE A 1 321 ? -12.722 -8.706 -10.358 1.00 96.00 321 PHE A N 1
ATOM 2579 C CA . PHE A 1 321 ? -14.045 -9.328 -10.444 1.00 96.00 321 PHE A CA 1
ATOM 2580 C C . PHE A 1 321 ? -14.405 -10.084 -9.168 1.00 96.00 321 PHE A C 1
ATOM 2582 O O . PHE A 1 321 ? -15.538 -9.973 -8.705 1.00 96.00 321 PHE A O 1
ATOM 2589 N N . TRP A 1 322 ? -13.448 -10.789 -8.557 1.00 93.81 322 TRP A N 1
ATOM 2590 C CA . TRP A 1 322 ? -13.687 -11.457 -7.280 1.00 93.81 322 TRP A CA 1
ATOM 2591 C C . TRP A 1 322 ? -13.979 -10.440 -6.169 1.00 93.81 322 TRP A C 1
ATOM 2593 O O . TRP A 1 322 ? -14.959 -10.586 -5.447 1.00 93.81 322 TRP A O 1
ATOM 2603 N N . SER A 1 323 ? -13.216 -9.349 -6.084 1.00 93.56 323 SER A N 1
ATOM 2604 C CA . SER A 1 323 ? -13.463 -8.300 -5.084 1.00 93.56 323 SER A CA 1
ATOM 2605 C C . SER A 1 323 ? -14.839 -7.657 -5.251 1.00 93.56 323 SER A C 1
ATOM 2607 O O . SER A 1 323 ? -15.538 -7.455 -4.263 1.00 93.56 323 SER A O 1
ATOM 2609 N N . VAL A 1 324 ? -15.264 -7.373 -6.486 1.00 93.12 324 VAL A N 1
ATOM 2610 C CA . VAL A 1 324 ? -16.610 -6.844 -6.771 1.00 93.12 324 VAL A CA 1
ATOM 2611 C C . VAL A 1 324 ? -17.697 -7.857 -6.393 1.00 93.12 324 VAL A C 1
ATOM 2613 O O . VAL A 1 324 ? -18.716 -7.485 -5.808 1.00 93.12 324 VAL A O 1
ATOM 2616 N N . ALA A 1 325 ? -17.482 -9.140 -6.682 1.00 90.25 325 ALA A N 1
ATOM 2617 C CA . ALA A 1 325 ? -18.413 -10.208 -6.329 1.00 90.25 325 ALA A CA 1
ATOM 2618 C C . ALA A 1 325 ? -18.585 -10.322 -4.801 1.00 90.25 325 ALA A C 1
ATOM 2620 O O . ALA A 1 325 ? -19.707 -10.255 -4.297 1.00 90.25 325 ALA A O 1
ATOM 2621 N N . THR A 1 326 ? -17.481 -10.343 -4.052 1.00 87.81 326 THR A N 1
ATOM 2622 C CA . THR A 1 326 ? -17.500 -10.349 -2.581 1.00 87.81 326 THR A CA 1
ATOM 2623 C C . THR A 1 326 ? -18.101 -9.063 -2.003 1.00 87.81 326 THR A C 1
ATOM 2625 O O . THR A 1 326 ? -18.908 -9.128 -1.079 1.00 87.81 326 THR A O 1
ATOM 2628 N N . ALA A 1 327 ? -17.814 -7.890 -2.581 1.00 86.38 327 ALA A N 1
ATOM 2629 C CA . ALA A 1 327 ? -18.402 -6.620 -2.138 1.00 86.38 327 ALA A CA 1
ATOM 2630 C C . ALA A 1 327 ? -19.927 -6.545 -2.342 1.00 86.38 327 ALA A C 1
ATOM 2632 O O . ALA A 1 327 ? -20.614 -5.850 -1.597 1.00 86.38 327 ALA A O 1
ATOM 2633 N N . THR A 1 328 ? -20.464 -7.250 -3.342 1.00 86.69 328 THR A N 1
ATOM 2634 C CA . THR A 1 328 ? -21.910 -7.303 -3.629 1.00 86.69 328 THR A CA 1
ATOM 2635 C C . THR A 1 328 ? -22.627 -8.454 -2.917 1.00 86.69 328 THR A C 1
ATOM 2637 O O . THR A 1 328 ? -23.821 -8.655 -3.139 1.00 86.69 328 THR A O 1
ATOM 2640 N N . GLY A 1 329 ? -21.924 -9.214 -2.067 1.00 74.81 329 GLY A N 1
ATOM 2641 C CA . GLY A 1 329 ? -22.472 -10.375 -1.356 1.00 74.81 329 GLY A CA 1
ATOM 2642 C C . GLY A 1 329 ? -22.719 -11.596 -2.247 1.00 74.81 329 GLY A C 1
ATOM 2643 O O . GLY A 1 329 ? -23.294 -12.583 -1.795 1.00 74.81 329 GLY A O 1
ATOM 2644 N N . LYS A 1 330 ? -22.284 -11.549 -3.510 1.00 62.69 330 LYS A N 1
ATOM 2645 C CA . LYS A 1 330 ? -22.334 -12.668 -4.452 1.00 62.69 330 LYS A CA 1
ATOM 2646 C C . LYS A 1 330 ? -20.989 -13.375 -4.415 1.00 62.69 330 LYS A C 1
ATOM 2648 O O . LYS A 1 330 ? -20.201 -13.251 -5.348 1.00 62.69 330 LYS A O 1
ATOM 2653 N N . ASP A 1 331 ? -20.694 -14.066 -3.318 1.00 58.62 331 ASP A N 1
ATOM 2654 C CA . ASP A 1 331 ? -19.447 -14.822 -3.230 1.00 58.62 331 ASP A CA 1
ATOM 2655 C C . ASP A 1 331 ? -19.437 -15.916 -4.321 1.00 58.62 331 ASP A C 1
ATOM 2657 O O . ASP A 1 331 ? -20.328 -16.763 -4.346 1.00 58.62 331 ASP A O 1
ATOM 2661 N N . PRO A 1 332 ? -18.445 -15.932 -5.235 1.00 55.34 332 PRO A N 1
ATOM 2662 C CA . PRO A 1 332 ? -18.380 -16.920 -6.316 1.00 55.34 332 PRO A CA 1
ATOM 2663 C C . PRO A 1 332 ? -18.009 -18.325 -5.814 1.00 55.34 332 PRO A C 1
ATOM 2665 O O . PRO A 1 332 ? -18.066 -19.292 -6.569 1.00 55.34 332 PRO A O 1
ATOM 2668 N N . ILE A 1 333 ? -17.617 -18.438 -4.543 1.00 57.50 333 ILE A N 1
ATOM 2669 C CA . ILE A 1 333 ? -17.344 -19.696 -3.858 1.00 57.50 333 ILE A CA 1
ATOM 2670 C C . ILE A 1 333 ? -18.372 -19.809 -2.735 1.00 57.50 333 ILE A C 1
ATOM 2672 O O . ILE A 1 333 ? -18.162 -19.273 -1.646 1.00 57.50 333 ILE A O 1
ATOM 2676 N N . ASP A 1 334 ? -19.482 -20.486 -3.018 1.00 49.25 334 ASP A N 1
ATOM 2677 C CA . ASP A 1 334 ? -20.532 -20.765 -2.042 1.00 49.25 334 ASP A CA 1
ATOM 2678 C C . ASP A 1 334 ? -19.996 -21.757 -1.001 1.00 49.25 334 ASP A C 1
ATOM 2680 O O . ASP A 1 334 ? -19.985 -22.976 -1.183 1.00 49.25 334 ASP A O 1
ATOM 2684 N N . ARG A 1 335 ? -19.420 -21.218 0.074 1.00 47.94 335 ARG A N 1
ATOM 2685 C CA . ARG A 1 335 ? -19.038 -22.000 1.249 1.00 47.94 335 ARG A CA 1
ATOM 2686 C C . ARG A 1 335 ? -20.224 -21.948 2.184 1.00 47.94 335 ARG A C 1
ATOM 2688 O O . ARG A 1 335 ? -20.460 -20.910 2.798 1.00 47.94 335 ARG A O 1
ATOM 2695 N N . GLY A 1 336 ? -20.957 -23.060 2.224 1.00 45.28 336 GLY A N 1
ATOM 2696 C CA . GLY A 1 336 ? -22.182 -23.227 2.992 1.00 45.28 336 GLY A CA 1
ATOM 2697 C C . GLY A 1 336 ? -22.145 -22.483 4.324 1.00 45.28 336 GLY A C 1
ATOM 2698 O O . GLY A 1 336 ? -21.242 -22.693 5.127 1.00 45.28 336 GLY A O 1
ATOM 2699 N N . ILE A 1 337 ? -23.116 -21.580 4.476 1.00 36.31 337 ILE A N 1
ATOM 2700 C CA . ILE A 1 337 ? -23.612 -20.946 5.703 1.00 36.31 337 ILE A CA 1
ATOM 2701 C C . ILE A 1 337 ? -22.624 -21.051 6.875 1.00 36.31 337 ILE A C 1
ATOM 2703 O O . ILE A 1 337 ? -22.733 -21.929 7.730 1.00 36.31 337 ILE A O 1
ATOM 2707 N N . ILE A 1 338 ? -21.676 -20.115 6.943 1.00 41.53 338 ILE A N 1
ATOM 2708 C CA . ILE A 1 338 ? -21.006 -19.814 8.208 1.00 41.53 338 ILE A CA 1
ATOM 2709 C C . ILE A 1 338 ? -22.098 -19.224 9.098 1.00 41.53 338 ILE A C 1
ATOM 2711 O O . ILE A 1 338 ? -22.586 -18.121 8.849 1.00 41.53 338 ILE A O 1
ATOM 2715 N N . VAL A 1 339 ? -22.550 -20.019 10.066 1.00 41.97 339 VAL A N 1
ATOM 2716 C CA . VAL A 1 339 ? -23.507 -19.608 11.089 1.00 41.97 339 VAL A CA 1
ATOM 2717 C C . VAL A 1 339 ? -22.935 -18.363 11.760 1.00 41.97 339 VAL A C 1
ATOM 2719 O O . VAL A 1 339 ? -21.863 -18.406 12.352 1.00 41.97 339 VAL A O 1
ATOM 2722 N N . SER A 1 340 ? -23.616 -17.232 11.598 1.00 39.03 340 SER A N 1
ATOM 2723 C CA . SER A 1 340 ? -23.296 -15.998 12.307 1.00 39.03 340 SER A CA 1
ATOM 2724 C C . SER A 1 340 ? -23.327 -16.270 13.814 1.00 39.03 340 SER A C 1
ATOM 2726 O O . SER A 1 340 ? -24.347 -16.763 14.295 1.00 39.03 340 SER A O 1
ATOM 2728 N N . GLU A 1 341 ? -22.279 -15.902 14.559 1.00 47.81 341 GLU A N 1
ATOM 2729 C CA . GLU A 1 341 ? -22.269 -15.897 16.039 1.00 47.81 341 GLU A CA 1
ATOM 2730 C C . GLU A 1 341 ? -23.454 -15.095 16.623 1.00 47.81 341 GLU A C 1
ATOM 2732 O O . GLU A 1 341 ? -23.910 -15.362 17.730 1.00 47.81 341 GLU A O 1
ATOM 2737 N N . ASP A 1 342 ? -24.054 -14.183 15.846 1.00 47.06 342 ASP A N 1
ATOM 2738 C CA . ASP A 1 342 ? -25.305 -13.491 16.196 1.00 47.06 342 ASP A CA 1
ATOM 2739 C C . ASP A 1 342 ? -26.519 -14.431 16.336 1.00 47.06 342 ASP A C 1
ATOM 2741 O O . ASP A 1 342 ? -27.492 -14.092 17.007 1.00 47.06 342 ASP A O 1
ATOM 2745 N N . ARG A 1 343 ? -26.462 -15.644 15.767 1.00 49.94 343 ARG A N 1
ATOM 2746 C CA . ARG A 1 343 ? -27.468 -16.699 15.974 1.00 49.94 343 ARG A CA 1
ATOM 2747 C C . ARG A 1 343 ? -27.278 -17.420 17.311 1.00 49.94 343 ARG A C 1
ATOM 2749 O O . ARG A 1 343 ? -28.238 -17.986 17.819 1.00 49.94 343 ARG A O 1
ATOM 2756 N N . GLU A 1 344 ? -26.081 -17.347 17.900 1.00 45.56 344 GLU A N 1
ATOM 2757 C CA . GLU A 1 344 ? -25.790 -17.824 19.262 1.00 45.56 344 GLU A CA 1
ATOM 2758 C C . GLU A 1 344 ? -26.102 -16.764 20.337 1.00 45.56 344 GLU A C 1
ATOM 2760 O O . GLU A 1 344 ? -26.151 -17.075 21.525 1.00 45.56 344 GLU A O 1
ATOM 2765 N N . ARG A 1 345 ? -26.371 -15.512 19.932 1.00 53.53 345 ARG A N 1
ATOM 2766 C CA . ARG A 1 345 ? -26.856 -14.413 20.789 1.00 53.53 345 ARG A CA 1
ATOM 2767 C C . ARG A 1 345 ? -28.318 -14.032 20.534 1.00 53.53 345 ARG A C 1
ATOM 2769 O O . ARG A 1 345 ? -28.737 -12.933 20.896 1.00 53.53 345 ARG A O 1
ATOM 2776 N N . ALA A 1 346 ? -29.117 -14.928 19.960 1.00 48.06 346 ALA A N 1
ATOM 2777 C CA . ALA A 1 346 ? -30.565 -14.776 20.024 1.00 48.06 346 ALA A CA 1
ATOM 2778 C C . ALA A 1 346 ? -31.011 -15.026 21.481 1.00 48.06 346 ALA A C 1
ATOM 2780 O O . ALA A 1 346 ? -30.755 -16.111 22.007 1.00 48.06 346 ALA A O 1
ATOM 2781 N N . PRO A 1 347 ? -31.628 -14.047 22.170 1.00 53.22 347 PRO A N 1
ATOM 2782 C CA . PRO A 1 347 ? -32.148 -14.271 23.510 1.00 53.22 347 PRO A CA 1
ATOM 2783 C C . PRO A 1 347 ? -33.219 -15.363 23.451 1.00 53.22 347 PRO A C 1
ATOM 2785 O O . PRO A 1 347 ? -34.186 -15.259 22.698 1.00 53.22 347 PRO A O 1
ATOM 2788 N N . LEU A 1 348 ? -33.026 -16.415 24.245 1.00 55.19 348 LEU A N 1
ATOM 2789 C CA . LEU A 1 348 ? -33.951 -17.534 24.419 1.00 55.19 348 LEU A CA 1
ATOM 2790 C C . LEU A 1 348 ? -35.163 -17.055 25.246 1.00 55.19 348 LEU A C 1
ATOM 2792 O O . LEU A 1 348 ? -35.290 -17.354 26.427 1.00 55.19 348 LEU A O 1
ATOM 2796 N N . LEU A 1 349 ? -36.000 -16.215 24.628 1.00 57.16 349 LEU A N 1
ATOM 2797 C CA . LEU A 1 349 ? -37.230 -15.635 25.181 1.00 57.16 349 LEU A CA 1
ATOM 2798 C C . LEU A 1 349 ? -38.442 -16.017 24.321 1.00 57.16 349 LEU A C 1
ATOM 2800 O O . LEU A 1 349 ? -39.159 -15.163 23.803 1.00 57.16 349 LEU A O 1
ATOM 2804 N N . ALA A 1 350 ? -38.659 -17.315 24.166 1.00 58.56 350 ALA A N 1
ATOM 2805 C CA . ALA A 1 350 ? -39.955 -17.872 23.806 1.00 58.56 350 ALA A CA 1
ATOM 2806 C C . ALA A 1 350 ? -40.007 -19.283 24.390 1.00 58.56 350 ALA A C 1
ATOM 2808 O O . ALA A 1 350 ? -39.466 -20.208 23.796 1.00 58.56 350 ALA A O 1
ATOM 2809 N N . ASP A 1 351 ? -40.469 -19.374 25.637 1.00 54.84 351 ASP A N 1
ATOM 2810 C CA . ASP A 1 351 ? -41.419 -20.387 26.121 1.00 54.84 351 ASP A CA 1
ATOM 2811 C C . ASP A 1 351 ? -41.464 -20.330 27.653 1.00 54.84 351 ASP A C 1
ATOM 2813 O O . ASP A 1 351 ? -40.994 -21.216 28.351 1.00 54.84 351 ASP A O 1
ATOM 2817 N N . ASP A 1 352 ? -42.038 -19.241 28.162 1.00 55.69 352 ASP A N 1
ATOM 2818 C CA . ASP A 1 352 ? -42.783 -19.246 29.417 1.00 55.69 352 ASP A CA 1
ATOM 2819 C C . ASP A 1 352 ? -44.048 -18.414 29.153 1.00 55.69 352 ASP A C 1
ATOM 2821 O O . ASP A 1 352 ? -43.948 -17.272 28.691 1.00 55.69 352 ASP A O 1
ATOM 2825 N N . ASN A 1 353 ? -45.213 -18.999 29.463 1.00 47.50 353 ASN A N 1
ATOM 2826 C CA . ASN A 1 353 ? -46.593 -18.476 29.396 1.00 47.50 353 ASN A CA 1
ATOM 2827 C C . ASN A 1 353 ? -47.420 -18.873 28.149 1.00 47.50 353 ASN A C 1
ATOM 2829 O O . ASN A 1 353 ? -47.524 -18.084 27.213 1.00 47.50 353 ASN A O 1
ATOM 2833 N N . VAL A 1 354 ? -48.068 -20.051 28.175 1.00 45.75 354 VAL A N 1
ATOM 2834 C CA . VAL A 1 354 ? -49.526 -20.249 28.423 1.00 45.75 354 VAL A CA 1
ATOM 2835 C C . VAL A 1 354 ? -49.759 -21.671 28.930 1.00 45.75 354 VAL A C 1
ATOM 2837 O O . VAL A 1 354 ? -49.238 -22.610 28.291 1.00 45.75 354 VAL A O 1
#

Mean predicted aligned error: 14.58 Å

Solvent-accessible surface area (backbone atoms only — not comparable to full-atom values): 20903 Å² total; per-residue (Å²): 131,84,84,84,88,82,91,84,88,80,79,87,80,83,80,84,78,85,80,84,84,83,82,86,82,80,84,82,91,80,82,90,83,88,81,84,83,86,83,84,89,86,81,90,84,91,86,81,87,80,95,74,90,76,77,83,78,80,72,78,85,74,86,61,78,76,89,71,69,70,84,52,83,56,88,75,78,53,72,69,55,50,51,49,41,56,52,47,41,49,51,29,47,52,54,25,51,54,50,54,56,49,32,57,80,36,55,60,87,67,70,99,59,44,91,61,32,30,23,58,62,74,65,62,51,92,44,87,47,18,59,22,66,66,56,49,46,52,52,47,53,54,40,52,54,36,38,50,55,47,60,55,38,67,76,50,60,87,87,36,70,62,32,37,51,48,59,44,42,34,56,50,46,31,50,40,30,50,32,50,40,51,24,51,61,28,46,24,59,61,38,33,66,64,20,37,50,35,36,53,54,36,37,52,47,37,48,55,48,38,75,75,50,71,86,44,60,68,64,51,33,37,28,63,32,28,39,52,38,35,47,30,56,55,46,46,49,33,38,42,52,52,40,55,47,71,62,86,60,70,85,43,70,64,63,54,54,50,38,61,56,56,57,51,48,58,44,54,54,31,48,50,39,41,70,75,67,56,35,27,57,32,14,38,40,39,13,54,51,24,39,15,27,13,52,17,37,52,76,65,45,76,68,89,81,54,71,56,29,59,51,25,41,51,42,12,50,54,31,35,55,50,17,53,27,43,69,71,71,50,51,92,70,85,67,78,80,76,78,57,70,68,71,77,63,57,78,92,81,83,90,84,91,135

Foldseek 3Di:
DDDDDDDDDDDDDDDDDDDDDDDDDDDDDDDDDDDDDDDDDDDDDDDDDDDDDDDPPDDPPPPDDPPDDQLDQDPADDPVLLVVLLVLLVVLLVLLVVLLVCLQPDWDPDDPPSVQQHRLLVLQAQALLRFQPVLVVVLVVVLSVLSVVLSVLSVDDRPDPQNSLSSSLSVLSSLLSVLSSVLRVCSSVVVLVVSLVSLVVNLVSLVSSCVNRVPHPPSNCLNRHQLSNLCSVSVNVSSVRSVVCVPDDNPDPVSQVVSQVCLCVLLVVLVCCCVPSVALSNLQSSLSSLQRRLVRNPVNDDPPPHCSSVSSNVSSVVSNVQSVCSVVVNHVDCPDDPDPCVVVVPPPPPDDDD

Sequence (354 aa):
MPEETTSGGNRRTYSSFHFPRLVLFLPQRNSESSFPPPKSPQPCSFLPHPKLTSATKTNPPTHSPPLVNPFNRRDTHSDQTILLYKITTALSYVIFVITAIYYTFNRPHDGHNQRFNRTIWEQNTNTAFAQNHIVTSVYWIVTLILQGYYLFTFYKPATSAHLAAAANLAPHFIASNLLLFGFINLWVRSHFWLALLLLIINFFNLSFAYFRNSTTPLLIHTSVLSAPLAWAFVSLYWAGARAFVTTEHANNLAARIVGNIFIWGILAYGAFFLVTFKDATIGLALSVLAFSTGAGQFLTKLPIFQLQWIFSFTIGALLFFWSVATATGKDPIDRGIIVSEDRERAPLLADDNV

InterPro domains:
  IPR013920 Protein of unknown function DUF1774, fungi [PF08611] (256-349)
  IPR013920 Protein of unknown function DUF1774, fungi [PTHR37992] (68-353)

pLDDT: mean 77.02, std 23.04, range [27.72, 98.31]

Organism: NCBI:txid256645

Radius of gyration: 29.48 Å; Cα contacts (8 Å, |Δi|>4): 351; chains: 1; bounding box: 96×54×120 Å

Secondary structure (DSSP, 8-state):
-----------------PPPPPP--PPP-------PPPPPP----------------------------TTS--S---HHHHHHHHHHHHHHHHHHHHHHHHHHH-----STTGGG---TTTT--SSTTPPPHHHHHHHHHHHHHHHHHHHHHTTS-TT-HHHHHHHHHHHHHHHHHHHHHHHHHHHHTT-HHHHHHHHHHHHHHHHHHHHHSTT--HHHHIIIIIHHHHHHHHHHHHHHHHHHHHSS-TT-HHHHHHHHHHTHHHHHHHHHHHHHT--HHHHHHHHHHHHHHHHHHHHHS-GGG-THHHHHHHHHHHHHHHHHHHHTT--SS-------GGGTTS-----S--